Protein AF-A0A4Y2QC65-F1 (afdb_monomer_lite)

Foldseek 3Di:
DDDDDDDDDDDPDDDDDDDDDDDDDPDDDDDDDDDDDPDDDDDDDDDDDDDDDDPDVPDAPLLVLLLVLLLVLQVVDPLSLVLLDCVVPDLVRQLVLQLVLLVVLLVVQPNPDCNVLSCLQSVLSSLQVVLSDSSLVSNLLSQLVSVLCVVVVNTDPVCSNVLSNQLNVLLSVLSVVQVVDPDSSSSVVSNVSSVLVSCVVVVQSHNVRSSVSSNSSSVSSNVSCVVPVDDPDD

InterPro domains:
  IPR021915 Tubuliform egg casing silk strands structural domain [PF12042] (47-190)
  IPR043070 Spidroin, repetitive domain [G3DSA:1.10.274.60] (41-196)

Secondary structure (DSSP, 8-state):
--------------PPPP----------------PPPTT---------------------HHHHHHHHHHHHHHHT-HHHHHHT--TT--HHHHHHHHHHHHHHHHHHTT-S--HHHHHHHHHHHHHHGGG--HHHHHHHHHHHHHHHHHHTT---TTTHHHHHHHHHHHHHHHHHHHTTS-SHHHHHHHHHHHHHHHHHHTT--STTTHHHHHHHHHHHHHHHHHHH------

Sequence (234 aa):
MSGKLDFQPVWISITPFGHKSTPAGVGDFWQPTFSFPPGNTFSSSSANAGAASTQASNIPSSLDTFISTFTKAIHSSTVLSDAFDISQTSPQSYSDFVYHVIHEHLMSNGISDPRDIATFAAQPIVESFDVLTYPMLVRIKANAMGKYLLDEGILNDMNAASLASAFAKEMEKSAKRTVEKSFQESKFQALEDGYAGFLKAQGLYTREKLPVAAKYFGREIRLAGENFGRKPSS

pLDDT: mean 76.8, std 27.41, range [23.77, 98.62]

Structure (mmCIF, N/CA/C/O backbone):
data_AF-A0A4Y2QC65-F1
#
_entry.id   AF-A0A4Y2QC65-F1
#
loop_
_atom_site.group_PDB
_atom_site.id
_atom_site.type_symbol
_atom_site.label_atom_id
_atom_site.label_alt_id
_atom_site.label_comp_id
_atom_site.label_asym_id
_atom_site.label_entity_id
_atom_site.label_seq_id
_atom_site.pdbx_PDB_ins_code
_atom_site.Cartn_x
_atom_site.Cartn_y
_atom_site.Cartn_z
_atom_site.occupancy
_atom_site.B_iso_or_equiv
_atom_site.auth_seq_id
_atom_site.auth_comp_id
_atom_site.auth_asym_id
_atom_site.auth_atom_id
_atom_site.pdbx_PDB_model_num
ATOM 1 N N . MET A 1 1 ? -62.037 7.477 -7.792 1.00 37.16 1 MET A N 1
ATOM 2 C CA . MET A 1 1 ? -61.290 6.253 -7.440 1.00 37.16 1 MET A CA 1
ATOM 3 C C . MET A 1 1 ? -59.811 6.582 -7.513 1.00 37.16 1 MET A C 1
ATOM 5 O O . MET A 1 1 ? -59.365 6.968 -8.578 1.00 37.16 1 MET A O 1
ATOM 9 N N . SER A 1 2 ? -59.165 6.531 -6.344 1.00 37.47 2 SER A N 1
ATOM 10 C CA . SER A 1 2 ? -57.762 6.186 -6.046 1.00 37.47 2 SER A CA 1
ATOM 11 C C . SER A 1 2 ? -56.621 6.803 -6.867 1.00 37.47 2 SER A C 1
ATOM 13 O O . SER A 1 2 ? -56.595 6.690 -8.080 1.00 37.47 2 SER A O 1
ATOM 15 N N . GLY A 1 3 ? -55.566 7.368 -6.282 1.00 32.69 3 GLY A N 1
ATOM 16 C CA . GLY A 1 3 ? -55.213 7.601 -4.881 1.00 32.69 3 GLY A CA 1
ATOM 17 C C . GLY A 1 3 ? -53.829 8.260 -4.855 1.00 32.69 3 GLY A C 1
ATOM 18 O O . GLY A 1 3 ? -52.903 7.761 -5.488 1.00 32.69 3 GLY A O 1
ATOM 19 N N . LYS A 1 4 ? -53.704 9.409 -4.180 1.00 34.16 4 LYS A N 1
ATOM 20 C CA . LYS A 1 4 ? -52.418 10.063 -3.896 1.00 34.16 4 LYS A CA 1
ATOM 21 C C . LYS A 1 4 ? -51.668 9.214 -2.869 1.00 34.16 4 LYS A C 1
ATOM 23 O O . LYS A 1 4 ? -52.203 8.962 -1.794 1.00 34.16 4 LYS A O 1
ATOM 28 N N . LEU A 1 5 ? -50.453 8.783 -3.197 1.00 33.44 5 LEU A N 1
ATOM 29 C CA . LEU A 1 5 ? -49.506 8.247 -2.221 1.00 33.44 5 LEU A CA 1
ATOM 30 C C . LEU A 1 5 ? -48.809 9.433 -1.546 1.00 33.44 5 LEU A C 1
ATOM 32 O O . LEU A 1 5 ? -47.896 10.030 -2.112 1.00 33.44 5 LEU A O 1
ATOM 36 N N . ASP A 1 6 ? -49.299 9.793 -0.360 1.00 32.44 6 ASP A N 1
ATOM 37 C CA . ASP A 1 6 ? -48.620 10.683 0.580 1.00 32.44 6 ASP A CA 1
ATOM 38 C C . ASP A 1 6 ? -47.401 9.958 1.164 1.00 32.44 6 ASP A C 1
ATOM 40 O O . ASP A 1 6 ? -47.541 9.002 1.926 1.00 32.44 6 ASP A O 1
ATOM 44 N N . PHE A 1 7 ? -46.197 10.425 0.833 1.00 32.94 7 PHE A N 1
ATOM 45 C CA . PHE A 1 7 ? -44.984 10.054 1.556 1.00 32.94 7 PHE A CA 1
ATOM 46 C C . PHE A 1 7 ? -44.717 11.105 2.635 1.00 32.94 7 PHE A C 1
ATOM 48 O O . PHE A 1 7 ? -44.261 12.213 2.359 1.00 32.94 7 PHE A O 1
ATOM 55 N N . GLN A 1 8 ? -45.035 10.749 3.877 1.00 31.80 8 GLN A N 1
ATOM 56 C CA . GLN A 1 8 ? -44.656 11.502 5.071 1.00 31.80 8 GLN A CA 1
ATOM 57 C C . GLN A 1 8 ? -43.144 11.321 5.325 1.00 31.80 8 GLN A C 1
ATOM 59 O O . GLN A 1 8 ? -42.674 10.180 5.320 1.00 31.80 8 GLN A O 1
ATOM 64 N N . PRO A 1 9 ? -42.363 12.386 5.583 1.00 31.92 9 PRO A N 1
ATOM 65 C CA . PRO A 1 9 ? -40.993 12.235 6.059 1.00 31.92 9 PRO A CA 1
ATOM 66 C C . PRO A 1 9 ? -41.000 11.737 7.511 1.00 31.92 9 PRO A C 1
ATOM 68 O O . PRO A 1 9 ? -41.540 12.388 8.406 1.00 31.92 9 PRO A O 1
ATOM 71 N N . VAL A 1 10 ? -40.392 10.573 7.755 1.00 28.88 10 VAL A N 1
ATOM 72 C CA . VAL A 1 10 ? -40.159 10.056 9.109 1.00 28.88 10 VAL A CA 1
ATOM 73 C C . VAL A 1 10 ? -39.005 10.841 9.728 1.00 28.88 10 VAL A C 1
ATOM 75 O O . VAL A 1 10 ? -37.843 10.649 9.380 1.00 28.88 10 VAL A O 1
ATOM 78 N N . TRP A 1 11 ? -39.335 11.742 10.650 1.00 24.03 11 TRP A N 1
ATOM 79 C CA . TRP A 1 11 ? -38.366 12.419 11.504 1.00 24.03 11 TRP A CA 1
ATOM 80 C C . TRP A 1 11 ? -37.957 11.474 12.636 1.00 24.03 11 TRP A C 1
ATOM 82 O O . TRP A 1 11 ? -38.734 11.232 13.559 1.00 24.03 11 TRP A O 1
ATOM 92 N N . ILE A 1 12 ? -36.739 10.933 12.586 1.00 29.44 12 ILE A N 1
ATOM 93 C CA . ILE A 1 12 ? -36.148 10.239 13.736 1.00 29.44 12 ILE A CA 1
ATOM 94 C C . ILE A 1 12 ? -35.551 11.312 14.651 1.00 29.44 12 ILE A C 1
ATOM 96 O O . ILE A 1 12 ? -34.465 11.833 14.410 1.00 29.44 12 ILE A O 1
ATOM 100 N N . SER A 1 13 ? -36.305 11.676 15.686 1.00 24.31 13 SER A N 1
ATOM 101 C CA . SER A 1 13 ? -35.871 12.593 16.739 1.00 24.31 13 SER A CA 1
ATOM 102 C C . SER A 1 13 ? -35.024 11.828 17.757 1.00 24.31 13 SER A C 1
ATOM 104 O O . SER A 1 13 ? -35.556 11.026 18.522 1.00 24.31 13 SER A O 1
ATOM 106 N N . ILE A 1 14 ? -33.712 12.071 17.783 1.00 31.98 14 ILE A N 1
ATOM 107 C CA . ILE A 1 14 ? -32.823 11.581 18.845 1.00 31.98 14 ILE A CA 1
ATOM 108 C C . ILE A 1 14 ? -32.530 12.759 19.773 1.00 31.98 14 ILE A C 1
ATOM 110 O O . ILE A 1 14 ? -31.775 13.667 19.435 1.00 31.98 14 ILE A O 1
ATOM 114 N N . THR A 1 15 ? -33.161 12.761 20.944 1.00 30.64 15 THR A N 1
ATOM 115 C CA . THR A 1 15 ? -32.843 13.681 22.041 1.00 30.64 15 THR A CA 1
ATOM 116 C C . THR A 1 15 ? -31.471 13.342 22.630 1.00 30.64 15 THR A C 1
ATOM 118 O O . THR A 1 15 ? -31.295 12.210 23.087 1.00 30.64 15 THR A O 1
ATOM 121 N N . PRO A 1 16 ? -30.511 14.280 22.704 1.00 30.42 16 PRO A N 1
ATOM 122 C CA . PRO A 1 16 ? -29.311 14.074 23.498 1.00 30.42 16 PRO A CA 1
ATOM 123 C C . PRO A 1 16 ? -29.632 14.300 24.982 1.00 30.42 16 PRO A C 1
ATOM 125 O O . PRO A 1 16 ? -30.053 15.384 25.391 1.00 30.42 16 PRO A O 1
ATOM 128 N N . PHE A 1 17 ? -29.425 13.262 25.794 1.00 30.22 17 PHE A N 1
ATOM 129 C CA . PHE A 1 17 ? -29.331 13.395 27.246 1.00 30.22 17 PHE A CA 1
ATOM 130 C C . PHE A 1 17 ? -28.144 14.304 27.577 1.00 30.22 17 PHE A C 1
ATOM 132 O O . PHE A 1 17 ? -27.011 14.048 27.172 1.00 30.22 17 PHE A O 1
ATOM 139 N N . GLY A 1 18 ? -28.425 15.390 28.293 1.00 26.81 18 GLY A N 1
ATOM 140 C CA . GLY A 1 18 ? -27.419 16.351 28.713 1.00 26.81 18 GLY A CA 1
ATOM 141 C C . GLY A 1 18 ? -26.466 15.767 29.751 1.00 26.81 18 GLY A C 1
ATOM 142 O O . GLY A 1 18 ? -26.897 15.139 30.714 1.00 26.81 18 GLY A O 1
ATOM 143 N N . HIS A 1 19 ? -25.179 16.068 29.604 1.00 30.50 19 HIS A N 1
ATOM 144 C CA . HIS A 1 19 ? -24.259 16.126 30.730 1.00 30.50 19 HIS A CA 1
ATOM 145 C C . HIS A 1 19 ? -23.362 17.362 30.610 1.00 30.50 19 HIS A C 1
ATOM 147 O O . HIS A 1 19 ? -22.883 17.720 29.538 1.00 30.50 19 HIS A O 1
ATOM 153 N N . LYS A 1 20 ? -23.242 18.038 31.755 1.00 27.66 20 LYS A N 1
ATOM 154 C CA . LYS A 1 20 ? -22.561 19.305 32.039 1.00 27.66 20 LYS A CA 1
ATOM 155 C C . LYS A 1 20 ? -21.175 19.449 31.405 1.00 27.66 20 LYS A C 1
ATOM 157 O O . LYS A 1 20 ? -20.339 18.558 31.503 1.00 27.66 20 LYS A O 1
ATOM 162 N N . SER A 1 21 ? -20.907 20.659 30.928 1.00 30.81 21 SER A N 1
ATOM 163 C CA . SER A 1 21 ? -19.574 21.157 30.595 1.00 30.81 21 SER A CA 1
ATOM 164 C C . SER A 1 21 ? -18.789 21.630 31.830 1.00 30.81 21 SER A C 1
ATOM 166 O O . SER A 1 21 ? -19.382 22.172 32.765 1.00 30.81 21 SER A O 1
ATOM 168 N N . THR A 1 22 ? -17.454 21.570 31.687 1.00 28.69 22 THR A N 1
ATOM 169 C CA . THR A 1 22 ? -16.333 22.289 32.361 1.00 28.69 22 THR A CA 1
ATOM 170 C C . THR A 1 22 ? -15.575 21.573 33.502 1.00 28.69 22 THR A C 1
ATOM 172 O O . THR A 1 22 ? -16.167 20.768 34.211 1.00 28.69 22 THR A O 1
ATOM 175 N N . PRO A 1 23 ? -14.278 21.902 33.740 1.00 38.56 23 PRO A N 1
ATOM 176 C CA . PRO A 1 23 ? -13.127 21.756 32.827 1.00 38.56 23 PRO A CA 1
ATOM 177 C C . PRO A 1 23 ? -11.861 21.195 33.545 1.00 38.56 23 PRO A C 1
ATOM 179 O O . PRO A 1 23 ? -11.840 21.044 34.759 1.00 38.56 23 PRO A O 1
ATOM 182 N N . ALA A 1 24 ? -10.774 21.017 32.783 1.00 28.12 24 ALA A N 1
ATOM 183 C CA . ALA A 1 24 ? -9.385 20.789 33.220 1.00 28.12 24 ALA A CA 1
ATOM 184 C C . ALA A 1 24 ? -9.004 19.380 33.725 1.00 28.12 24 ALA A C 1
ATOM 186 O O . ALA A 1 24 ? -9.500 18.870 34.721 1.00 28.12 24 ALA A O 1
ATOM 187 N N . GLY A 1 25 ? -8.022 18.798 33.036 1.00 25.83 25 GLY A N 1
ATOM 188 C CA . GLY A 1 25 ? -7.334 17.576 33.429 1.00 25.83 25 GLY A CA 1
ATOM 189 C C . GLY A 1 25 ? -6.532 17.050 32.251 1.00 25.83 25 GLY A C 1
ATOM 190 O O . GLY A 1 25 ? -7.087 16.423 31.357 1.00 25.83 25 GLY A O 1
ATOM 191 N N . VAL A 1 26 ? -5.240 17.372 32.217 1.00 35.47 26 VAL A N 1
ATOM 192 C CA . VAL A 1 26 ? -4.256 16.755 31.320 1.00 35.47 26 VAL A CA 1
ATOM 193 C C . VAL A 1 26 ? -4.260 15.260 31.646 1.00 35.47 26 VAL A C 1
ATOM 195 O O . VAL A 1 26 ? -3.757 14.862 32.689 1.00 35.47 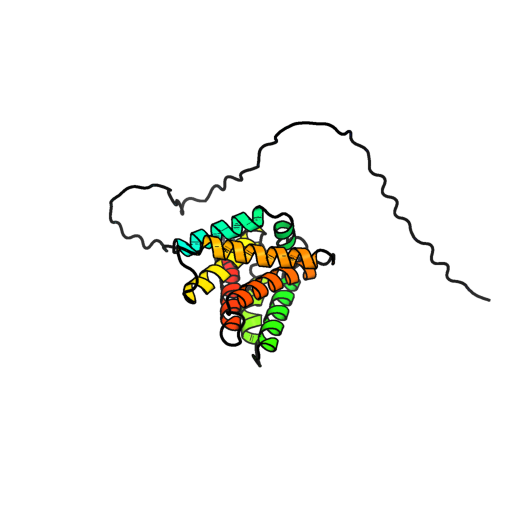26 VAL A O 1
ATOM 198 N N . GLY A 1 27 ? -4.954 14.472 30.824 1.00 24.59 27 GLY A N 1
ATOM 199 C CA . GLY A 1 27 ? -5.158 13.042 31.028 1.00 24.59 27 GLY A CA 1
ATOM 200 C C . GLY A 1 27 ? -4.148 12.240 30.226 1.00 24.59 27 GLY A C 1
ATOM 201 O O . GLY A 1 27 ? -4.040 12.413 29.013 1.00 24.59 27 GLY A O 1
ATOM 202 N N . ASP A 1 28 ? -3.417 11.398 30.942 1.00 30.41 28 ASP A N 1
ATOM 203 C CA . ASP A 1 28 ? -2.325 10.549 30.493 1.00 30.41 28 ASP A CA 1
ATOM 204 C C . ASP A 1 28 ? -2.553 9.886 29.128 1.00 30.41 28 ASP A C 1
ATOM 206 O O . ASP A 1 28 ? -3.502 9.133 28.892 1.00 30.41 28 ASP A O 1
ATOM 210 N N . PHE A 1 29 ? -1.615 10.168 28.226 1.00 29.14 29 PHE A N 1
ATOM 211 C CA . PHE A 1 29 ? -1.466 9.507 26.942 1.00 29.14 29 PHE A CA 1
ATOM 212 C C . PHE A 1 29 ? -1.139 8.031 27.193 1.00 29.14 29 PHE A C 1
ATOM 214 O O . PHE A 1 29 ? -0.030 7.692 27.607 1.00 29.14 29 PHE A O 1
ATOM 221 N N . TRP A 1 30 ? -2.117 7.158 26.954 1.00 24.50 30 TRP A N 1
ATOM 222 C CA . TRP A 1 30 ? -1.947 5.709 26.958 1.00 24.50 30 TRP A CA 1
ATOM 223 C C . TRP A 1 30 ? -0.758 5.308 26.074 1.00 24.50 30 TRP A C 1
ATOM 225 O O . TRP A 1 30 ? -0.835 5.351 24.847 1.00 24.50 30 TRP A O 1
ATOM 235 N N . GLN A 1 31 ? 0.342 4.890 26.699 1.00 23.77 31 GLN A N 1
ATOM 236 C CA . GLN A 1 31 ? 1.402 4.135 26.040 1.00 23.77 31 GLN A CA 1
ATOM 237 C C . GLN A 1 31 ? 1.124 2.645 26.262 1.00 23.77 31 GLN A C 1
ATOM 239 O O . GLN A 1 31 ? 1.299 2.166 27.383 1.00 23.77 31 GLN A O 1
ATOM 244 N N . PRO A 1 32 ? 0.686 1.879 25.249 1.00 26.62 32 PRO A N 1
ATOM 245 C CA . PRO A 1 32 ? 0.642 0.432 25.383 1.00 26.62 32 PRO A CA 1
ATOM 246 C C . PRO A 1 32 ? 2.076 -0.110 25.457 1.00 26.62 32 PRO A C 1
ATOM 248 O O . PRO A 1 32 ? 2.834 -0.062 24.487 1.00 26.62 32 PRO A O 1
ATOM 251 N N . THR A 1 33 ? 2.458 -0.621 26.626 1.00 26.67 33 THR A N 1
ATOM 252 C CA . THR A 1 33 ? 3.653 -1.443 26.814 1.00 26.67 33 THR A CA 1
ATOM 253 C C . THR A 1 33 ? 3.359 -2.847 26.296 1.00 26.67 33 THR A C 1
ATOM 255 O O . THR A 1 33 ? 2.653 -3.640 26.916 1.00 26.67 33 THR A O 1
ATOM 258 N N . PHE A 1 34 ? 3.885 -3.169 25.118 1.00 32.91 34 PHE A N 1
ATOM 259 C CA . PHE A 1 34 ? 3.793 -4.517 24.569 1.00 32.91 34 PHE A CA 1
ATOM 260 C C . PHE A 1 34 ? 4.816 -5.419 25.272 1.00 32.91 34 PHE A C 1
ATOM 262 O O . PHE A 1 34 ? 6.022 -5.229 25.127 1.00 32.91 34 PHE A O 1
ATOM 269 N N . SER A 1 35 ? 4.338 -6.394 26.049 1.00 24.17 35 SER A N 1
ATOM 270 C CA . SER A 1 35 ? 5.167 -7.514 26.510 1.00 24.17 35 SER A CA 1
ATOM 271 C C . SER A 1 35 ? 5.256 -8.557 25.403 1.00 24.17 35 SER A C 1
ATOM 273 O O . SER A 1 35 ? 4.236 -9.050 24.922 1.00 24.17 35 SER A O 1
ATOM 275 N N . PHE A 1 36 ? 6.481 -8.885 25.000 1.00 35.16 36 PHE A N 1
ATOM 276 C CA . PHE A 1 36 ? 6.765 -9.895 23.985 1.00 35.16 36 PHE A CA 1
ATOM 277 C C . PHE A 1 36 ? 7.114 -11.240 24.646 1.00 35.16 36 PHE A C 1
ATOM 279 O O . PHE A 1 36 ? 7.738 -11.246 25.710 1.00 35.16 36 PHE A O 1
ATOM 286 N N . PRO A 1 37 ? 6.753 -12.384 24.034 1.00 31.39 37 PRO A N 1
ATOM 287 C CA . PRO A 1 37 ? 7.249 -13.689 24.461 1.00 31.39 37 PRO A CA 1
ATOM 288 C C . PRO A 1 37 ? 8.785 -13.758 24.334 1.00 31.39 37 PRO A C 1
ATOM 290 O O . PRO A 1 37 ? 9.362 -13.085 23.472 1.00 31.39 37 PRO A O 1
ATOM 293 N N . PRO A 1 38 ? 9.469 -14.551 25.179 1.00 27.11 38 PRO A N 1
ATOM 294 C CA . PRO A 1 38 ? 10.925 -14.641 25.181 1.00 27.11 38 PRO A CA 1
ATOM 295 C C . PRO A 1 38 ? 11.421 -15.163 23.828 1.00 27.11 38 PRO A C 1
ATOM 297 O O . PRO A 1 38 ? 11.132 -16.291 23.439 1.00 27.11 38 PRO A O 1
ATOM 300 N N . GLY A 1 39 ? 12.150 -14.315 23.103 1.00 31.08 39 GLY A N 1
ATOM 301 C CA . GLY A 1 39 ? 12.725 -14.662 21.804 1.00 31.08 39 GLY A CA 1
ATOM 302 C C . GLY A 1 39 ? 13.291 -13.478 21.025 1.00 31.08 39 GLY A C 1
ATOM 303 O O . GLY A 1 39 ? 14.311 -13.642 20.373 1.00 31.08 39 GLY A O 1
ATOM 304 N N . ASN A 1 40 ? 12.709 -12.279 21.152 1.00 35.97 40 ASN A N 1
ATOM 305 C CA . ASN A 1 40 ? 13.182 -11.090 20.433 1.00 35.97 40 ASN A CA 1
ATOM 306 C C . ASN A 1 40 ? 13.396 -9.900 21.383 1.00 35.97 40 ASN A C 1
ATOM 308 O O . ASN A 1 40 ? 12.527 -9.045 21.538 1.00 35.97 40 ASN A O 1
ATOM 312 N N . THR A 1 41 ? 14.571 -9.834 22.007 1.00 30.38 41 THR A N 1
ATOM 313 C CA . THR A 1 41 ? 15.087 -8.636 22.684 1.00 30.38 41 THR A CA 1
ATOM 314 C C . THR A 1 41 ? 15.953 -7.852 21.697 1.00 30.38 41 THR A C 1
ATOM 316 O O . THR A 1 41 ? 17.044 -8.297 21.354 1.00 30.38 41 THR A O 1
ATOM 319 N N . PHE A 1 42 ? 15.506 -6.675 21.252 1.00 38.47 42 PHE A N 1
ATOM 320 C CA . PHE A 1 42 ? 16.400 -5.688 20.636 1.00 38.47 42 PHE A CA 1
ATOM 321 C C . PHE A 1 42 ? 16.757 -4.648 21.695 1.00 38.47 42 PHE A C 1
ATOM 323 O O . PHE A 1 42 ? 15.990 -3.731 21.982 1.00 38.47 42 PHE A O 1
ATOM 330 N N . SER A 1 43 ? 17.911 -4.850 22.329 1.00 28.73 43 SER A N 1
ATOM 331 C CA . SER A 1 43 ? 18.484 -3.902 23.280 1.00 28.73 43 SER A CA 1
ATOM 332 C C . SER A 1 43 ? 18.971 -2.656 22.546 1.00 28.73 43 SER A C 1
ATOM 334 O O . SER A 1 43 ? 19.832 -2.729 21.671 1.00 28.73 43 SER A O 1
ATOM 336 N N . SER A 1 44 ? 18.464 -1.493 22.945 1.00 36.41 44 SER A N 1
ATOM 337 C CA . SER A 1 44 ? 19.098 -0.210 22.667 1.00 36.41 44 SER A CA 1
ATOM 338 C C . SER A 1 44 ? 20.353 -0.079 23.532 1.00 36.41 44 SER A C 1
ATOM 340 O O . SER A 1 44 ? 20.247 0.174 24.732 1.00 36.41 44 SER A O 1
ATOM 342 N N . SER A 1 45 ? 21.541 -0.229 22.952 1.00 30.42 45 SER A N 1
ATOM 343 C CA . SER A 1 45 ? 22.772 0.221 23.608 1.00 30.42 45 SER A CA 1
ATOM 344 C C . SER A 1 45 ? 23.884 0.503 22.605 1.00 30.42 45 SER A C 1
ATOM 346 O O . SER A 1 45 ? 24.381 -0.389 21.923 1.00 30.42 45 SER A O 1
ATOM 348 N N . SER A 1 46 ? 24.310 1.762 22.578 1.00 38.84 46 SER A N 1
ATOM 349 C CA . SER A 1 46 ? 25.629 2.184 22.124 1.00 38.84 46 SER A CA 1
ATOM 350 C C . SER A 1 46 ? 26.713 1.594 23.037 1.00 38.84 46 SER A C 1
ATOM 352 O O . SER A 1 46 ? 26.758 1.974 24.204 1.00 38.84 46 SER A O 1
ATOM 354 N N . ALA A 1 47 ? 27.565 0.700 22.522 1.00 35.19 47 ALA A N 1
ATOM 355 C CA . ALA A 1 47 ? 29.007 0.575 22.816 1.00 35.19 47 ALA A CA 1
ATOM 356 C C . ALA A 1 47 ? 29.578 -0.772 22.316 1.00 35.19 47 ALA A C 1
ATOM 358 O O . ALA A 1 47 ? 28.886 -1.779 22.239 1.00 35.19 47 ALA A O 1
ATOM 359 N N . ASN A 1 48 ? 30.866 -0.732 21.974 1.00 37.91 48 ASN A N 1
ATOM 360 C CA . ASN A 1 48 ? 31.701 -1.734 21.309 1.00 37.91 48 ASN A CA 1
ATOM 361 C C . ASN A 1 48 ? 31.751 -3.172 21.882 1.00 37.91 48 ASN A C 1
ATOM 363 O O . ASN A 1 48 ? 31.787 -3.378 23.089 1.00 37.91 48 ASN A O 1
ATOM 367 N N . ALA A 1 49 ? 32.056 -4.074 20.932 1.00 36.94 49 ALA A N 1
ATOM 368 C CA . ALA A 1 49 ? 32.847 -5.316 20.999 1.00 36.94 49 ALA A CA 1
ATOM 369 C C . ALA A 1 49 ? 32.183 -6.632 21.455 1.00 36.94 49 ALA A C 1
ATOM 371 O O . ALA A 1 49 ? 31.715 -6.774 22.577 1.00 36.94 49 ALA A O 1
ATOM 372 N N . GLY A 1 50 ? 32.307 -7.649 20.588 1.00 29.28 50 GLY A N 1
ATOM 373 C CA . GLY A 1 50 ? 32.151 -9.066 20.931 1.00 29.28 50 GLY A CA 1
ATOM 374 C C . GLY A 1 50 ? 31.515 -9.892 19.814 1.00 29.28 50 GLY A C 1
ATOM 375 O O . GLY A 1 50 ? 30.299 -9.938 19.693 1.00 29.28 50 GLY A O 1
ATOM 376 N N . ALA A 1 51 ? 32.337 -10.542 18.989 1.00 44.06 51 ALA A N 1
ATOM 377 C CA . ALA A 1 51 ? 31.890 -11.441 17.932 1.00 44.06 51 ALA A CA 1
ATOM 378 C C . ALA A 1 51 ? 31.171 -12.684 18.494 1.00 44.06 51 ALA A C 1
ATOM 380 O O . ALA A 1 51 ? 31.767 -13.460 19.237 1.00 44.06 51 ALA A O 1
ATOM 381 N N . ALA A 1 52 ? 29.927 -12.904 18.065 1.00 32.56 52 ALA A N 1
ATOM 382 C CA . ALA A 1 52 ? 29.268 -14.209 18.046 1.00 32.56 52 ALA A CA 1
ATOM 383 C C . ALA A 1 52 ? 28.200 -14.197 16.940 1.00 32.56 52 ALA A C 1
ATOM 385 O O . ALA A 1 52 ? 27.165 -13.544 17.060 1.00 32.56 52 ALA A O 1
ATOM 386 N N . SER A 1 53 ? 28.476 -14.885 15.830 1.00 39.00 53 SER A N 1
ATOM 387 C CA . SER A 1 53 ? 27.575 -14.998 14.683 1.00 39.00 53 SER A CA 1
ATOM 388 C C . SER A 1 53 ? 26.388 -15.901 15.020 1.00 39.00 53 SER A C 1
ATOM 390 O O . SER A 1 53 ? 26.405 -17.107 14.778 1.00 39.00 53 SER A O 1
ATOM 392 N N . THR A 1 54 ? 25.334 -15.311 15.565 1.00 31.89 54 THR A N 1
ATOM 393 C CA . THR A 1 54 ? 23.972 -15.776 15.300 1.00 31.89 54 THR A CA 1
ATOM 394 C C . THR A 1 54 ? 23.472 -14.945 14.133 1.00 31.89 54 THR A C 1
ATOM 396 O O . THR A 1 54 ? 23.629 -13.726 14.124 1.00 31.89 54 THR A O 1
ATOM 399 N N . GLN A 1 55 ? 22.966 -15.608 13.097 1.00 35.12 55 GLN A N 1
ATOM 400 C CA . GLN A 1 55 ? 22.465 -14.990 11.874 1.00 35.12 55 GLN A CA 1
ATOM 401 C C . GLN A 1 55 ? 21.161 -14.240 12.199 1.00 35.12 55 GLN A C 1
ATOM 403 O O . GLN A 1 55 ? 20.064 -14.675 11.861 1.00 35.12 55 GLN A O 1
ATOM 408 N N . ALA A 1 56 ? 21.278 -13.134 12.937 1.00 40.19 56 ALA A N 1
ATOM 409 C CA . ALA A 1 56 ? 20.217 -12.168 13.107 1.00 40.19 56 ALA A CA 1
ATOM 410 C C . ALA A 1 56 ? 19.863 -11.687 11.702 1.00 40.19 56 ALA A C 1
ATOM 412 O O . ALA A 1 56 ? 20.730 -11.248 10.942 1.00 40.19 56 ALA A O 1
ATOM 413 N N . SER A 1 57 ? 18.599 -11.845 11.324 1.00 44.47 57 SER A N 1
ATOM 414 C CA . SER A 1 57 ? 18.072 -11.227 10.114 1.00 44.47 57 SER A CA 1
ATOM 415 C C . SER A 1 57 ? 18.135 -9.718 10.337 1.00 44.47 57 SER A C 1
ATOM 417 O O . SER A 1 57 ? 17.206 -9.134 10.886 1.00 44.47 57 SER A O 1
ATOM 419 N N . ASN A 1 58 ? 19.280 -9.110 10.028 1.00 62.41 58 ASN A N 1
ATOM 420 C CA . ASN A 1 58 ? 19.509 -7.689 10.229 1.00 62.41 58 ASN A CA 1
ATOM 421 C C . ASN A 1 58 ? 18.619 -6.944 9.238 1.00 62.41 58 ASN A C 1
ATOM 423 O O . ASN A 1 58 ? 18.958 -6.802 8.064 1.00 62.41 58 ASN A O 1
ATOM 427 N N . ILE A 1 59 ? 17.447 -6.520 9.709 1.00 77.38 59 ILE A N 1
ATOM 428 C CA . ILE A 1 59 ? 16.601 -5.579 8.985 1.00 77.38 59 ILE A CA 1
ATOM 429 C C . ILE A 1 59 ? 17.457 -4.325 8.754 1.00 77.38 59 ILE A C 1
ATOM 431 O O . ILE A 1 59 ? 18.021 -3.805 9.720 1.00 77.38 59 ILE A O 1
ATOM 435 N N . PRO A 1 60 ? 17.593 -3.844 7.507 1.00 90.94 60 PRO A N 1
ATOM 436 C CA . PRO A 1 60 ? 18.332 -2.618 7.233 1.00 90.94 60 PRO A CA 1
ATOM 437 C C . PRO A 1 60 ? 17.788 -1.454 8.067 1.00 90.94 60 PRO A C 1
ATOM 439 O O . PRO A 1 60 ? 16.571 -1.285 8.170 1.00 90.94 60 PRO A O 1
ATOM 442 N N . SER A 1 61 ? 18.673 -0.633 8.636 1.00 94.25 61 SER A N 1
ATOM 443 C CA . SER A 1 61 ? 18.294 0.523 9.467 1.00 94.25 61 SER A CA 1
ATOM 444 C C . SER A 1 61 ? 17.341 1.478 8.749 1.00 94.25 61 SER A C 1
ATOM 446 O O . SER A 1 61 ? 16.409 2.005 9.359 1.00 94.25 61 SER A O 1
ATOM 448 N N . SER A 1 62 ? 17.525 1.654 7.441 1.00 96.50 62 SER A N 1
ATOM 449 C CA . SER A 1 62 ? 16.658 2.456 6.581 1.00 96.50 62 SER A CA 1
ATOM 450 C C . SER A 1 62 ? 15.229 1.914 6.529 1.00 96.50 62 SER A C 1
ATOM 452 O O . SER A 1 62 ? 14.270 2.681 6.615 1.00 96.50 62 SER A O 1
ATOM 454 N N . LEU A 1 63 ? 15.068 0.592 6.449 1.00 97.56 63 LEU A N 1
ATOM 455 C CA . LEU A 1 63 ? 13.765 -0.063 6.436 1.00 97.56 63 LEU A CA 1
ATOM 456 C C . LEU A 1 63 ? 13.069 0.071 7.796 1.00 97.56 63 LEU A C 1
ATOM 458 O O . LEU A 1 63 ? 11.895 0.436 7.842 1.00 97.56 63 LEU A O 1
ATOM 462 N N . ASP A 1 64 ? 13.790 -0.146 8.896 1.00 96.50 64 ASP A N 1
ATOM 463 C CA . ASP A 1 64 ? 13.246 0.032 10.248 1.00 96.50 64 ASP A CA 1
ATOM 464 C C . ASP A 1 64 ? 12.817 1.488 10.514 1.00 96.50 64 ASP A C 1
ATOM 466 O O . ASP A 1 64 ? 11.707 1.761 10.983 1.00 96.50 64 ASP A O 1
ATOM 470 N N . THR A 1 65 ? 13.646 2.449 10.098 1.00 98.12 65 THR A N 1
ATOM 471 C CA . THR A 1 65 ? 13.339 3.886 10.178 1.00 98.12 65 THR A CA 1
ATOM 472 C C . THR A 1 65 ? 12.100 4.241 9.358 1.00 98.12 65 THR A C 1
ATOM 474 O O . THR A 1 65 ? 11.250 5.010 9.813 1.00 98.12 65 THR A O 1
ATOM 477 N N . PHE A 1 66 ? 11.966 3.675 8.156 1.00 98.56 66 PHE A N 1
ATOM 478 C CA . PHE A 1 66 ? 10.796 3.892 7.310 1.00 98.56 66 PHE A CA 1
ATOM 479 C C . PHE A 1 66 ? 9.522 3.369 7.984 1.00 98.56 66 PHE A C 1
ATOM 481 O O . PHE A 1 66 ? 8.542 4.105 8.116 1.00 98.56 66 PHE A O 1
ATOM 488 N N . ILE A 1 67 ? 9.546 2.119 8.457 1.00 97.75 67 ILE A N 1
ATOM 489 C CA . ILE A 1 67 ? 8.387 1.464 9.078 1.00 97.75 67 ILE A CA 1
ATOM 490 C C . ILE A 1 67 ? 7.960 2.203 10.347 1.00 97.75 67 ILE A C 1
ATOM 492 O O . ILE A 1 67 ? 6.775 2.506 10.514 1.00 97.75 67 ILE A O 1
ATOM 496 N N . SER A 1 68 ? 8.909 2.519 11.229 1.00 97.62 68 SER A N 1
ATOM 497 C CA . SER A 1 68 ? 8.633 3.217 12.489 1.00 97.62 68 SER A CA 1
ATOM 498 C C . SER A 1 68 ? 8.085 4.626 12.252 1.00 97.62 68 SER A C 1
ATOM 500 O O . SER A 1 68 ? 7.082 5.007 12.863 1.00 97.62 68 SER A O 1
ATOM 502 N N . THR A 1 69 ? 8.667 5.377 11.311 1.00 98.31 69 THR A N 1
ATOM 503 C CA . THR A 1 69 ? 8.208 6.730 10.965 1.00 98.31 69 THR A CA 1
ATOM 504 C C . THR A 1 69 ? 6.808 6.712 10.356 1.00 98.31 69 THR A C 1
ATOM 506 O O . THR A 1 69 ? 5.953 7.498 10.769 1.00 98.31 69 THR A O 1
ATOM 509 N N . PHE A 1 70 ? 6.541 5.799 9.418 1.00 98.31 70 PHE A N 1
ATOM 510 C CA . PHE A 1 70 ? 5.224 5.666 8.796 1.00 98.31 70 PHE A CA 1
ATOM 511 C C . PHE A 1 70 ? 4.164 5.280 9.831 1.00 98.31 70 PHE A C 1
ATOM 513 O O . PHE A 1 70 ? 3.139 5.947 9.941 1.00 98.31 70 PHE A O 1
ATOM 520 N N . THR A 1 71 ? 4.440 4.265 10.653 1.00 97.31 71 THR A N 1
ATOM 521 C CA . THR A 1 71 ? 3.519 3.799 11.703 1.00 97.31 71 THR A CA 1
ATOM 522 C C . THR A 1 71 ? 3.171 4.927 12.672 1.00 97.31 71 THR A C 1
ATOM 524 O O . THR A 1 71 ? 2.000 5.154 12.977 1.00 97.31 71 THR A O 1
ATOM 527 N N . LYS A 1 72 ? 4.177 5.699 13.104 1.00 96.75 72 LYS A N 1
ATOM 528 C CA . LYS A 1 72 ? 3.969 6.872 13.959 1.00 96.75 72 LYS A CA 1
ATOM 529 C C . LYS A 1 72 ? 3.088 7.923 13.279 1.00 96.75 72 LYS A C 1
ATOM 531 O O . LYS A 1 72 ? 2.217 8.489 13.940 1.00 96.75 72 LYS A O 1
ATOM 536 N N . ALA A 1 73 ? 3.289 8.176 11.986 1.00 97.00 73 ALA A N 1
ATOM 537 C CA . ALA A 1 73 ? 2.479 9.125 11.227 1.00 97.00 73 ALA A CA 1
ATOM 538 C C . ALA A 1 73 ? 1.009 8.679 11.126 1.00 97.00 73 ALA A C 1
ATOM 540 O O . ALA A 1 73 ? 0.122 9.500 11.358 1.00 97.00 73 ALA A O 1
ATOM 541 N N . ILE A 1 74 ? 0.747 7.389 10.874 1.00 95.31 74 ILE A N 1
ATOM 542 C CA . ILE A 1 74 ? -0.618 6.838 10.851 1.00 95.31 74 ILE A CA 1
ATOM 543 C C . ILE A 1 74 ? -1.302 7.010 12.213 1.00 95.31 74 ILE A C 1
ATOM 545 O O . ILE A 1 74 ? -2.385 7.583 12.287 1.00 95.31 74 ILE A O 1
ATOM 549 N N . HIS A 1 75 ? -0.640 6.604 13.300 1.00 93.06 75 HIS A N 1
ATOM 550 C CA . HIS A 1 75 ? -1.206 6.686 14.654 1.00 93.06 75 HIS A CA 1
ATOM 551 C C . HIS A 1 75 ? -1.429 8.124 15.142 1.00 93.06 75 HIS A C 1
ATOM 553 O O . HIS A 1 75 ? -2.233 8.355 16.040 1.00 93.06 75 HIS A O 1
ATOM 559 N N . SER A 1 76 ? -0.719 9.096 14.566 1.00 94.50 76 SER A N 1
ATOM 560 C CA . SER A 1 76 ? -0.879 10.514 14.908 1.00 94.50 76 SER A CA 1
ATOM 561 C C . SER A 1 76 ? -2.021 11.191 14.140 1.00 94.50 76 SER A C 1
ATOM 563 O O . SER A 1 76 ? -2.350 12.337 14.438 1.00 94.50 76 SER A O 1
ATOM 565 N N . SER A 1 77 ? -2.617 10.519 13.149 1.00 94.38 77 SER A N 1
ATOM 566 C CA . SER A 1 77 ? -3.697 11.060 12.321 1.00 94.38 77 SER A CA 1
ATOM 567 C C . SER A 1 77 ? -4.988 10.284 12.546 1.00 94.38 77 SER A C 1
ATOM 569 O O . SER A 1 77 ? -5.086 9.095 12.245 1.00 94.38 77 SER A O 1
ATOM 571 N N . THR A 1 78 ? -6.016 10.978 13.032 1.00 90.69 78 THR A N 1
ATOM 572 C CA . THR A 1 78 ? -7.351 10.397 13.236 1.00 90.69 78 THR A CA 1
ATOM 573 C C . THR A 1 78 ? -7.984 9.953 11.920 1.00 90.69 78 THR A C 1
ATOM 575 O O . THR A 1 78 ? -8.609 8.900 11.871 1.00 90.69 78 THR A O 1
ATOM 578 N N . VAL A 1 79 ? -7.764 10.708 10.837 1.00 91.00 79 VAL A N 1
ATOM 579 C CA . VAL A 1 79 ? -8.280 10.384 9.498 1.00 91.00 79 VAL A CA 1
ATOM 580 C C . VAL A 1 79 ? -7.658 9.095 8.966 1.00 91.00 79 VAL A C 1
ATOM 582 O O . VAL A 1 79 ? -8.359 8.248 8.421 1.00 91.00 79 VAL A O 1
ATOM 585 N N . LEU A 1 80 ? -6.345 8.926 9.136 1.00 92.19 80 LEU A N 1
ATOM 586 C CA . LEU A 1 80 ? -5.672 7.694 8.728 1.00 92.19 80 LEU A CA 1
ATOM 587 C C . LEU A 1 80 ? -6.059 6.523 9.627 1.00 92.19 80 LEU A C 1
ATOM 589 O O . LEU A 1 80 ? -6.300 5.433 9.122 1.00 92.19 80 LEU A O 1
ATOM 593 N N . SER A 1 81 ? -6.168 6.754 10.936 1.00 91.56 81 SER A N 1
ATOM 594 C CA . SER A 1 81 ? -6.614 5.726 11.878 1.00 91.56 81 SER A CA 1
ATOM 595 C C . SER A 1 81 ? -7.989 5.170 11.489 1.00 91.56 81 SER A C 1
ATOM 597 O O . SER A 1 81 ? -8.161 3.957 11.424 1.00 91.56 81 SER A O 1
ATOM 599 N N . ASP A 1 82 ? -8.934 6.048 11.141 1.00 89.38 82 ASP A N 1
ATOM 600 C CA . ASP A 1 82 ? -10.268 5.660 10.670 1.00 89.38 82 ASP A CA 1
ATOM 601 C C . ASP A 1 82 ? -10.247 4.966 9.296 1.00 89.38 82 ASP A C 1
ATOM 603 O O . ASP A 1 82 ? -10.986 4.007 9.078 1.00 89.38 82 ASP A O 1
ATOM 607 N N . ALA A 1 83 ? -9.389 5.409 8.371 1.00 90.19 83 ALA A N 1
ATOM 608 C CA . ALA A 1 83 ? -9.269 4.800 7.044 1.00 90.19 83 ALA A CA 1
ATOM 609 C C . ALA A 1 83 ? -8.715 3.363 7.086 1.00 90.19 83 ALA A C 1
ATOM 611 O O . ALA A 1 83 ? -9.066 2.547 6.239 1.00 90.19 83 ALA A O 1
ATOM 612 N N . PHE A 1 84 ? -7.858 3.053 8.062 1.00 90.94 84 PHE A N 1
ATOM 613 C CA . PHE A 1 84 ? -7.297 1.715 8.284 1.00 90.94 84 PHE A CA 1
ATOM 614 C C . PHE A 1 84 ? -8.174 0.819 9.177 1.00 90.94 84 PHE A C 1
ATOM 616 O O . PHE A 1 84 ? -7.812 -0.336 9.417 1.00 90.94 84 PHE A O 1
ATOM 623 N N . ASP A 1 85 ? -9.302 1.318 9.684 1.00 88.06 85 ASP A N 1
ATOM 624 C CA . ASP A 1 85 ? -10.242 0.504 10.449 1.00 88.06 85 ASP A CA 1
ATOM 625 C C . ASP A 1 85 ? -11.047 -0.414 9.522 1.00 88.06 85 ASP A C 1
ATOM 627 O O . ASP A 1 85 ? -11.925 0.031 8.782 1.00 88.06 85 ASP A O 1
ATOM 631 N N . ILE A 1 86 ? -10.760 -1.714 9.607 1.00 84.12 86 ILE A N 1
ATOM 632 C CA . ILE A 1 86 ? -11.430 -2.760 8.828 1.00 84.12 86 ILE A CA 1
ATOM 633 C C . ILE A 1 86 ? -12.480 -3.542 9.626 1.00 84.12 86 ILE A C 1
ATOM 635 O O . ILE A 1 86 ? -12.986 -4.548 9.135 1.00 84.12 86 ILE A O 1
ATOM 639 N N . SER A 1 87 ? -12.819 -3.111 10.845 1.00 83.19 87 SER A N 1
ATOM 640 C CA . SER A 1 87 ? -13.664 -3.864 11.790 1.00 83.19 87 SER A CA 1
ATOM 641 C C . SER A 1 87 ? -15.053 -4.244 11.263 1.00 83.19 87 SER A C 1
ATOM 643 O O . SER A 1 87 ? -15.641 -5.216 11.728 1.00 83.19 87 SER A O 1
ATOM 645 N N . GLN A 1 88 ? -15.576 -3.499 10.287 1.00 82.12 88 GLN A N 1
ATOM 646 C CA . GLN A 1 88 ? -16.882 -3.739 9.658 1.00 82.12 88 GLN A CA 1
ATOM 647 C C . GLN A 1 88 ? -16.778 -4.448 8.296 1.00 82.12 88 GLN A C 1
ATOM 649 O O . GLN A 1 88 ? -17.745 -4.466 7.536 1.00 82.12 88 GLN A O 1
ATOM 654 N N . THR A 1 89 ? -15.610 -4.994 7.951 1.00 87.56 89 THR A N 1
ATOM 655 C CA . THR A 1 89 ? -15.357 -5.622 6.649 1.00 87.56 89 THR A CA 1
ATOM 656 C C . THR A 1 89 ? -15.278 -7.138 6.775 1.00 87.56 89 THR A C 1
ATOM 658 O O . THR A 1 89 ? -14.697 -7.663 7.720 1.00 87.56 89 THR A O 1
ATOM 661 N N . SER A 1 90 ? -15.847 -7.855 5.802 1.00 91.12 90 SER A N 1
ATOM 662 C CA . SER A 1 90 ? -15.704 -9.309 5.717 1.00 91.12 90 SER A CA 1
ATOM 663 C C . SER A 1 90 ? -14.408 -9.711 4.990 1.00 91.12 90 SER A C 1
ATOM 665 O O . SER 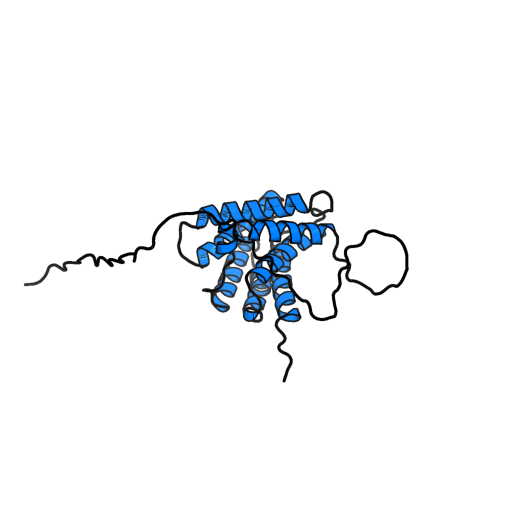A 1 90 ? -13.971 -8.983 4.091 1.00 91.12 90 SER A O 1
ATOM 667 N N . PRO A 1 91 ? -13.823 -10.887 5.291 1.00 92.44 91 PRO A N 1
ATOM 668 C CA . PRO A 1 91 ? -12.647 -11.391 4.581 1.00 92.44 91 PRO A CA 1
ATOM 669 C C . PRO A 1 91 ? -12.810 -11.394 3.060 1.00 92.44 91 PRO A C 1
ATOM 671 O O . PRO A 1 91 ? -11.918 -10.951 2.336 1.00 92.44 91 PRO A O 1
ATOM 674 N N . GLN A 1 92 ? -13.973 -11.852 2.585 1.00 94.25 92 GLN A N 1
ATOM 675 C CA . GLN A 1 92 ? -14.261 -11.952 1.159 1.00 94.25 92 GLN A CA 1
ATOM 676 C C . GLN A 1 92 ? -14.378 -10.568 0.521 1.00 94.25 92 GLN A C 1
ATOM 678 O O . GLN A 1 92 ? -13.737 -10.319 -0.491 1.00 94.25 92 GLN A O 1
ATOM 683 N N . SER A 1 93 ? -15.104 -9.639 1.152 1.00 92.50 93 SER A N 1
ATOM 684 C CA . SER A 1 93 ? -15.243 -8.269 0.643 1.00 92.50 93 SER A CA 1
ATOM 685 C C . SER A 1 93 ? -13.891 -7.568 0.506 1.00 92.50 93 SER A C 1
ATOM 687 O O . SER A 1 93 ? -13.661 -6.870 -0.479 1.00 92.50 93 SER A O 1
ATOM 689 N N . TYR A 1 94 ? -12.979 -7.762 1.467 1.00 92.75 94 TYR A N 1
ATOM 690 C CA . TYR A 1 94 ? -11.650 -7.161 1.374 1.00 92.75 94 TYR A CA 1
ATOM 691 C C . TYR A 1 94 ? -10.792 -7.822 0.288 1.00 92.75 94 TYR A C 1
ATOM 693 O O . TYR A 1 94 ? -10.104 -7.129 -0.462 1.00 92.75 94 TYR A O 1
ATOM 701 N N . SER A 1 95 ? -10.858 -9.151 0.173 1.00 95.38 95 SER A N 1
ATOM 702 C CA . SER A 1 95 ? -10.162 -9.898 -0.878 1.00 95.38 95 SER A CA 1
ATOM 703 C C . SER A 1 95 ? -10.635 -9.486 -2.276 1.00 95.38 95 SER A C 1
ATOM 705 O O . SER A 1 95 ? -9.805 -9.150 -3.121 1.00 95.38 95 SER A O 1
ATOM 707 N N . ASP A 1 96 ? -11.950 -9.409 -2.492 1.00 95.75 96 ASP A N 1
ATOM 708 C CA . ASP A 1 96 ? -12.552 -8.992 -3.761 1.00 95.75 96 ASP A CA 1
ATOM 709 C C . ASP A 1 96 ? -12.151 -7.557 -4.115 1.00 95.75 96 ASP A C 1
ATOM 711 O O . ASP A 1 96 ? -11.715 -7.292 -5.237 1.00 95.75 96 ASP A O 1
ATOM 715 N N . PHE A 1 97 ? -12.212 -6.636 -3.146 1.00 94.44 97 PHE A N 1
ATOM 716 C CA . PHE A 1 97 ? -11.755 -5.260 -3.341 1.00 94.44 97 PHE A CA 1
ATOM 717 C C . PHE A 1 97 ? -10.288 -5.210 -3.801 1.00 94.44 97 PHE A C 1
ATOM 719 O O . PHE A 1 97 ? -9.977 -4.586 -4.819 1.00 94.44 97 PHE A O 1
ATOM 726 N N . VAL A 1 98 ? -9.383 -5.897 -3.090 1.00 95.38 98 VAL A N 1
ATOM 727 C CA . VAL A 1 98 ? -7.947 -5.919 -3.422 1.00 95.38 98 VAL A CA 1
ATOM 728 C C . VAL A 1 98 ? -7.704 -6.545 -4.795 1.00 95.38 98 VAL A C 1
ATOM 730 O O . VAL A 1 98 ? -6.874 -6.048 -5.559 1.00 95.38 98 VAL A O 1
ATOM 733 N N . TYR A 1 99 ? -8.436 -7.605 -5.140 1.00 97.62 99 TYR A N 1
ATOM 734 C CA . TYR A 1 99 ? -8.366 -8.210 -6.466 1.00 97.62 99 TYR A CA 1
ATOM 735 C C . TYR A 1 99 ? -8.741 -7.195 -7.550 1.00 97.62 99 TYR A C 1
ATOM 737 O O . TYR A 1 99 ? -7.973 -6.980 -8.491 1.00 97.62 99 TYR A O 1
ATOM 745 N N . HIS A 1 100 ? -9.896 -6.542 -7.404 1.00 96.44 100 HIS A N 1
ATOM 746 C CA . HIS A 1 100 ? -10.422 -5.618 -8.404 1.00 96.44 100 HIS A CA 1
ATOM 747 C C . HIS A 1 100 ? -9.535 -4.388 -8.591 1.00 96.44 100 HIS A C 1
ATOM 749 O O . HIS A 1 100 ? -9.205 -4.057 -9.730 1.00 96.44 100 HIS A O 1
ATOM 755 N N . VAL A 1 101 ? -9.083 -3.758 -7.505 1.00 94.81 101 VAL A N 1
ATOM 756 C CA . VAL A 1 101 ? -8.272 -2.534 -7.590 1.00 94.81 101 VAL A CA 1
ATOM 757 C C . VAL A 1 101 ? -6.895 -2.801 -8.207 1.00 94.81 101 VAL A C 1
ATOM 759 O O . VAL A 1 101 ? -6.435 -2.040 -9.060 1.00 94.81 101 VAL A O 1
ATOM 762 N N . ILE A 1 102 ? -6.251 -3.926 -7.865 1.00 96.25 102 ILE A N 1
ATOM 763 C CA . ILE A 1 102 ? -4.974 -4.323 -8.476 1.00 96.25 102 ILE A CA 1
ATOM 764 C C . ILE A 1 102 ? -5.187 -4.650 -9.952 1.00 96.25 102 ILE A C 1
ATOM 766 O O . ILE A 1 102 ? -4.419 -4.190 -10.799 1.00 96.25 102 ILE A O 1
ATOM 770 N N . HIS A 1 103 ? -6.235 -5.409 -10.278 1.00 97.19 103 HIS A N 1
ATOM 771 C CA . HIS A 1 103 ? -6.565 -5.741 -11.659 1.00 97.19 103 HIS A CA 1
ATOM 772 C C . HIS A 1 103 ? -6.786 -4.474 -12.502 1.00 97.19 103 HIS A C 1
ATOM 774 O O . HIS A 1 103 ? -6.205 -4.343 -13.580 1.00 97.19 103 HIS A O 1
ATOM 780 N N . GLU A 1 104 ? -7.582 -3.519 -12.016 1.00 95.62 104 GLU A N 1
ATOM 781 C CA . GLU A 1 104 ? -7.861 -2.250 -12.697 1.00 95.62 104 GLU A CA 1
ATOM 782 C C . GLU A 1 104 ? -6.597 -1.406 -12.887 1.00 95.62 104 GLU A C 1
ATOM 784 O O . GLU A 1 104 ? -6.320 -0.932 -13.994 1.00 95.62 104 GLU A O 1
ATOM 789 N N . HIS A 1 105 ? -5.797 -1.244 -11.831 1.00 94.75 105 HIS A N 1
ATOM 790 C CA . HIS A 1 105 ? -4.548 -0.495 -11.892 1.00 94.75 105 HIS A CA 1
ATOM 791 C C . HIS A 1 105 ? -3.562 -1.105 -12.894 1.00 94.75 105 HIS A C 1
ATOM 793 O O . HIS A 1 105 ? -2.936 -0.371 -13.660 1.00 94.75 105 HIS A O 1
ATOM 799 N N . LEU A 1 106 ? -3.446 -2.432 -12.950 1.00 96.00 106 LEU A N 1
ATOM 800 C CA . LEU A 1 106 ? -2.565 -3.107 -13.902 1.00 96.00 106 LEU A CA 1
ATOM 801 C C . LEU A 1 106 ? -3.079 -3.005 -15.347 1.00 96.00 106 LEU A C 1
ATOM 803 O O . LEU A 1 106 ? -2.295 -2.662 -16.236 1.00 96.00 106 LEU A O 1
ATOM 807 N N . MET A 1 107 ? -4.381 -3.210 -15.586 1.00 95.88 107 MET A N 1
ATOM 808 C CA . MET A 1 107 ? -5.000 -3.009 -16.910 1.00 95.88 107 MET A CA 1
ATOM 809 C C . MET A 1 107 ? -4.777 -1.585 -17.421 1.00 95.88 107 MET A C 1
ATOM 811 O O . MET A 1 107 ? -4.340 -1.387 -18.555 1.00 95.88 107 MET A O 1
ATOM 815 N N . SER A 1 108 ? -5.011 -0.590 -16.560 1.00 94.94 108 SER A N 1
ATOM 816 C CA . SER A 1 108 ? -4.846 0.833 -16.886 1.00 94.94 108 SER A CA 1
ATOM 817 C C . SER A 1 108 ? -3.397 1.208 -17.216 1.00 94.94 108 SER A C 1
ATOM 819 O O . SER A 1 108 ? -3.159 2.207 -17.889 1.00 94.94 108 SER A O 1
ATOM 821 N N . ASN A 1 109 ? -2.427 0.394 -16.787 1.00 93.69 109 ASN A N 1
ATOM 822 C CA . ASN A 1 109 ? -1.006 0.539 -17.111 1.00 93.69 109 ASN A CA 1
ATOM 823 C C . ASN A 1 109 ? -0.547 -0.393 -18.252 1.00 93.69 109 ASN A C 1
ATOM 825 O O . ASN A 1 109 ? 0.651 -0.582 -18.456 1.00 93.69 109 ASN A O 1
ATOM 829 N N . GLY A 1 110 ? -1.472 -0.977 -19.022 1.00 93.38 110 GLY A N 1
ATOM 830 C CA . GLY A 1 110 ? -1.149 -1.757 -20.222 1.00 93.38 110 GLY A CA 1
ATOM 831 C C . GLY A 1 110 ? -0.724 -3.206 -19.959 1.00 93.38 110 GLY A C 1
ATOM 832 O O . GLY A 1 110 ? -0.063 -3.823 -20.803 1.00 93.38 110 GLY A O 1
ATOM 833 N N . ILE A 1 111 ? -1.066 -3.770 -18.798 1.00 94.38 111 ILE A N 1
ATOM 834 C CA . ILE A 1 111 ? -0.939 -5.210 -18.539 1.00 94.38 111 ILE A CA 1
ATOM 835 C C . ILE A 1 111 ? -2.202 -5.905 -19.042 1.00 94.38 111 ILE A C 1
ATOM 837 O O . ILE A 1 111 ? -3.277 -5.698 -18.497 1.00 94.38 111 ILE A O 1
ATOM 841 N N . SER A 1 112 ? -2.071 -6.726 -20.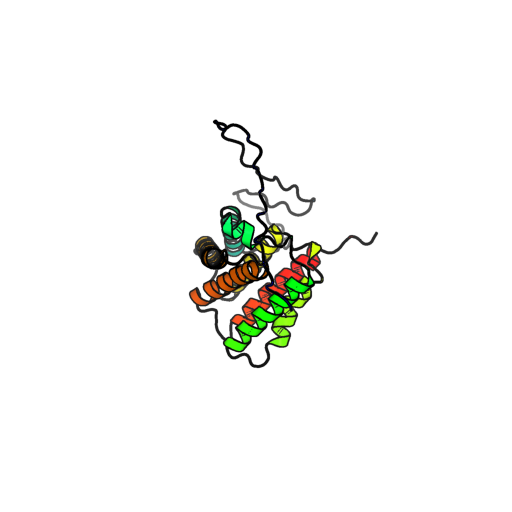085 1.00 90.12 112 SER A N 1
ATOM 842 C CA . SER A 1 112 ? -3.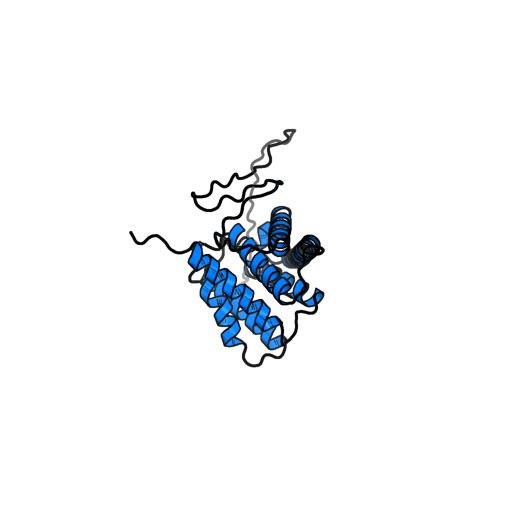219 -7.356 -20.755 1.00 90.12 112 SER A CA 1
ATOM 843 C C . SER A 1 112 ? -3.854 -8.506 -19.971 1.00 90.12 112 SER A C 1
ATOM 845 O O . SER A 1 112 ? -5.027 -8.791 -20.179 1.00 90.12 112 SER A O 1
ATOM 847 N N . ASP A 1 113 ? -3.095 -9.170 -19.095 1.00 92.50 113 ASP A N 1
ATOM 848 C CA . ASP A 1 113 ? -3.598 -10.249 -18.239 1.00 92.50 113 ASP A CA 1
ATOM 849 C C . ASP A 1 113 ? -3.027 -10.122 -16.815 1.00 92.50 113 ASP A C 1
ATOM 851 O O . ASP A 1 113 ? -1.968 -10.674 -16.509 1.00 92.50 113 ASP A O 1
ATOM 855 N N . PRO A 1 114 ? -3.670 -9.332 -15.938 1.00 94.00 114 PRO A N 1
ATOM 856 C CA . PRO A 1 114 ? -3.185 -9.101 -14.579 1.00 94.00 114 PRO A CA 1
ATOM 857 C C . PRO A 1 114 ? -3.708 -10.119 -13.556 1.00 94.00 114 PRO A C 1
ATOM 859 O O . PRO A 1 114 ? -3.416 -9.975 -12.365 1.00 94.00 114 PRO A O 1
ATOM 862 N N . ARG A 1 115 ? -4.485 -11.124 -13.989 1.00 96.44 115 ARG A N 1
ATOM 863 C CA . ARG A 1 115 ? -5.241 -12.024 -13.103 1.00 96.44 115 ARG A CA 1
ATOM 864 C C . ARG A 1 115 ? -4.348 -12.718 -12.083 1.00 96.44 115 ARG A C 1
ATOM 866 O O . ARG A 1 115 ? -4.649 -12.658 -10.897 1.00 96.44 115 ARG A O 1
ATOM 873 N N . ASP A 1 116 ? -3.218 -13.272 -12.514 1.00 96.25 116 ASP A N 1
ATOM 874 C CA . ASP A 1 116 ? -2.295 -13.987 -11.624 1.00 96.25 116 ASP A CA 1
ATOM 875 C C . ASP A 1 116 ? -1.742 -13.092 -10.508 1.00 96.25 116 ASP A C 1
ATOM 877 O O . ASP A 1 116 ? -1.601 -13.524 -9.366 1.00 96.25 116 ASP A O 1
ATOM 881 N N . ILE A 1 117 ? -1.447 -11.825 -10.816 1.00 96.06 117 ILE A N 1
ATOM 882 C CA . ILE A 1 117 ? -0.898 -10.872 -9.841 1.00 96.06 117 ILE A CA 1
ATOM 883 C C . ILE A 1 117 ? -1.988 -10.422 -8.867 1.00 96.06 117 ILE A C 1
ATOM 885 O O . ILE A 1 117 ? -1.749 -10.387 -7.659 1.00 96.06 117 ILE A O 1
ATOM 889 N N . ALA A 1 118 ? -3.181 -10.111 -9.380 1.00 96.56 118 ALA A N 1
ATOM 890 C CA . ALA A 1 118 ? -4.328 -9.738 -8.561 1.00 96.56 118 ALA A CA 1
ATOM 891 C C . ALA A 1 118 ? -4.727 -10.882 -7.613 1.00 96.56 118 ALA A C 1
ATOM 893 O O . ALA A 1 118 ? -4.854 -10.669 -6.408 1.00 96.56 118 ALA A O 1
ATOM 894 N N . THR A 1 119 ? -4.819 -12.116 -8.120 1.00 97.31 119 THR A N 1
ATOM 895 C CA . THR A 1 119 ? -5.076 -13.313 -7.308 1.00 97.31 119 THR A CA 1
ATOM 896 C C . THR A 1 119 ? -3.974 -13.532 -6.277 1.00 97.31 119 THR A C 1
ATOM 898 O O . THR A 1 119 ? -4.280 -13.759 -5.109 1.00 97.31 119 THR A O 1
ATOM 901 N N . PHE A 1 120 ? -2.699 -13.416 -6.665 1.00 96.19 120 PHE A N 1
ATOM 902 C CA . PHE A 1 120 ? -1.572 -13.598 -5.746 1.00 96.19 120 PHE A CA 1
ATOM 903 C C . PHE A 1 120 ? -1.625 -12.653 -4.537 1.00 96.19 120 PHE A C 1
ATOM 905 O O . PHE A 1 120 ? -1.221 -13.047 -3.438 1.00 96.19 120 PHE A O 1
ATOM 912 N N . ALA A 1 121 ? -2.092 -11.419 -4.746 1.00 95.62 121 ALA A N 1
ATOM 913 C CA . ALA A 1 121 ? -2.220 -10.410 -3.703 1.00 95.62 121 ALA A CA 1
ATOM 914 C C . ALA A 1 121 ? -3.496 -10.558 -2.862 1.00 95.62 121 ALA A C 1
ATOM 916 O O . ALA A 1 121 ? -3.443 -10.356 -1.650 1.00 95.62 121 ALA A O 1
ATOM 917 N N . ALA A 1 122 ? -4.616 -10.931 -3.482 1.00 96.75 122 ALA A N 1
ATOM 918 C CA . ALA A 1 122 ? -5.917 -11.006 -2.825 1.00 96.75 122 ALA A CA 1
ATOM 919 C C . ALA A 1 122 ? -6.146 -12.309 -2.043 1.00 96.75 122 ALA A C 1
ATOM 921 O O . ALA A 1 122 ? -6.746 -12.284 -0.968 1.00 96.75 122 ALA A O 1
ATOM 922 N N . GLN A 1 123 ? -5.670 -13.447 -2.555 1.00 94.88 123 GLN A N 1
ATOM 923 C CA . GLN A 1 123 ? -5.951 -14.773 -1.989 1.00 94.88 123 GLN A CA 1
ATOM 924 C C . GLN A 1 123 ? -5.502 -14.934 -0.518 1.00 94.88 123 GLN A C 1
ATOM 926 O O . GLN A 1 123 ? -6.299 -15.432 0.278 1.00 94.88 123 GLN A O 1
ATOM 931 N N . PRO A 1 124 ? -4.317 -14.447 -0.090 1.00 94.12 124 PRO A N 1
ATOM 932 C CA . PRO A 1 124 ? -3.881 -14.563 1.307 1.00 94.12 124 PRO A CA 1
ATOM 933 C C . PRO A 1 124 ? -4.760 -13.828 2.326 1.00 94.12 124 PRO A C 1
ATOM 935 O O . PRO A 1 124 ? -4.673 -14.119 3.518 1.00 94.12 124 PRO A O 1
ATOM 938 N N . ILE A 1 125 ? -5.582 -12.867 1.886 1.00 94.44 125 ILE A N 1
ATOM 939 C CA . ILE A 1 125 ? -6.440 -12.067 2.771 1.00 94.44 125 ILE A CA 1
ATOM 940 C C . ILE A 1 125 ? -7.462 -12.953 3.466 1.00 94.44 125 ILE A C 1
ATOM 942 O O . ILE A 1 125 ? -7.610 -12.852 4.677 1.00 94.44 125 ILE A O 1
ATOM 946 N N . VAL A 1 126 ? -8.129 -13.838 2.721 1.00 93.56 126 VAL A N 1
ATOM 947 C CA . VAL A 1 126 ? -9.166 -14.718 3.279 1.00 93.56 126 VAL A CA 1
ATOM 948 C C . VAL A 1 126 ? -8.566 -15.667 4.317 1.00 93.56 126 VAL A C 1
ATOM 950 O O . VAL A 1 126 ? -9.142 -15.868 5.380 1.00 93.56 126 VAL A O 1
ATOM 953 N N . GLU A 1 127 ? -7.376 -16.196 4.037 1.00 90.25 127 GLU A N 1
ATOM 954 C CA . GLU A 1 127 ? -6.674 -17.154 4.901 1.00 90.25 127 GLU A CA 1
ATOM 955 C C . GLU A 1 127 ? -6.102 -16.510 6.169 1.00 90.25 127 GLU A C 1
ATOM 957 O O . GLU A 1 127 ? -5.938 -17.179 7.186 1.00 90.25 127 GLU A O 1
ATOM 962 N N . SER A 1 128 ? -5.795 -15.213 6.109 1.00 90.75 128 SER A N 1
ATOM 963 C CA . SER A 1 128 ? -5.078 -14.492 7.166 1.00 90.75 128 SER A CA 1
ATOM 964 C C . SER A 1 128 ? -5.935 -13.429 7.852 1.00 90.75 128 SER A C 1
ATOM 966 O O . SER A 1 128 ? -5.408 -12.661 8.653 1.00 90.75 128 SER A O 1
ATOM 968 N N . PHE A 1 129 ? -7.232 -13.336 7.545 1.00 91.38 129 PHE A N 1
ATOM 969 C CA . PHE A 1 129 ? -8.043 -12.172 7.918 1.00 91.38 129 PHE A CA 1
ATOM 970 C C . PHE A 1 129 ? -8.083 -11.916 9.427 1.00 91.38 129 PHE A C 1
ATOM 972 O O . PHE A 1 129 ? -7.956 -10.771 9.853 1.00 91.38 129 PHE A O 1
ATOM 979 N N . ASP A 1 130 ? -8.151 -12.980 10.231 1.00 89.69 130 ASP A N 1
ATOM 980 C CA . ASP A 1 130 ? -8.170 -12.910 11.699 1.00 89.69 130 ASP A CA 1
ATOM 981 C C . ASP A 1 130 ? -6.957 -12.164 12.286 1.00 89.69 130 ASP A C 1
ATOM 983 O O . ASP A 1 130 ? -7.041 -11.601 13.378 1.00 89.69 130 ASP A O 1
ATOM 987 N N . VAL A 1 131 ? -5.824 -12.137 11.573 1.00 90.44 131 VAL A N 1
ATOM 988 C CA . VAL A 1 131 ? -4.603 -11.449 12.019 1.00 90.44 131 VAL A CA 1
ATOM 989 C C . VAL A 1 131 ? -4.436 -10.053 11.419 1.00 90.44 131 VAL A C 1
ATOM 991 O O . VAL A 1 131 ? -3.573 -9.300 11.880 1.00 90.44 131 VAL A O 1
ATOM 994 N N . LEU A 1 132 ? -5.269 -9.654 10.448 1.00 90.44 132 LEU A N 1
ATOM 995 C CA . LEU A 1 132 ? -5.226 -8.351 9.764 1.00 90.44 132 LEU A CA 1
ATOM 996 C C . LEU A 1 132 ? -5.819 -7.210 10.606 1.00 90.44 132 LEU A C 1
ATOM 998 O O . LEU A 1 132 ? -6.551 -6.355 10.123 1.00 90.44 132 LEU A O 1
ATOM 1002 N N . THR A 1 133 ? -5.464 -7.167 11.886 1.00 91.06 133 THR A N 1
ATOM 1003 C CA . THR A 1 133 ? -5.800 -6.060 12.788 1.00 91.06 133 THR A CA 1
ATOM 1004 C C . THR A 1 133 ? -5.242 -4.724 12.281 1.00 91.06 133 THR A C 1
ATOM 1006 O O . THR A 1 133 ? -4.278 -4.691 11.512 1.00 91.06 133 THR A O 1
ATOM 1009 N N . TYR A 1 134 ? -5.793 -3.607 12.768 1.00 91.94 134 TYR A N 1
ATOM 1010 C CA . TYR A 1 134 ? -5.320 -2.256 12.437 1.00 91.94 134 TYR A CA 1
ATOM 1011 C C . TYR A 1 134 ? -3.779 -2.102 12.500 1.00 91.94 134 TYR A C 1
ATOM 1013 O O . TYR A 1 134 ? -3.184 -1.724 11.486 1.00 91.94 134 TYR A O 1
ATOM 1021 N N . PRO A 1 135 ? -3.081 -2.478 13.598 1.00 91.25 135 PRO A N 1
ATOM 1022 C CA . PRO A 1 135 ? -1.620 -2.380 13.649 1.00 91.25 135 PRO A CA 1
ATOM 1023 C C . PRO A 1 135 ? -0.916 -3.277 12.623 1.00 91.25 135 PRO A C 1
ATOM 1025 O O . PRO A 1 135 ? 0.150 -2.925 12.112 1.00 91.25 135 PRO A O 1
ATOM 1028 N N . MET A 1 136 ? -1.502 -4.437 12.306 1.00 93.44 136 MET A N 1
ATOM 1029 C CA . MET A 1 136 ? -0.936 -5.369 11.334 1.00 93.44 136 MET A CA 1
ATOM 1030 C C . MET A 1 136 ? -1.036 -4.822 9.912 1.00 93.44 136 MET A C 1
ATOM 1032 O O . MET A 1 136 ? -0.053 -4.868 9.179 1.00 93.44 136 MET A O 1
ATOM 1036 N N . LEU A 1 137 ? -2.173 -4.243 9.522 1.00 93.81 137 LEU A N 1
ATOM 1037 C CA . LEU A 1 137 ? -2.339 -3.648 8.192 1.00 93.81 137 LEU A CA 1
ATOM 1038 C C . LEU A 1 137 ? -1.406 -2.462 7.957 1.00 93.81 137 LEU A C 1
ATOM 1040 O O . LEU A 1 137 ? -0.799 -2.360 6.887 1.00 93.81 137 LEU A O 1
ATOM 1044 N N . VAL A 1 138 ? -1.244 -1.596 8.962 1.00 96.00 138 VAL A N 1
ATOM 1045 C CA . VAL A 1 138 ? -0.273 -0.492 8.913 1.00 96.00 138 VAL A CA 1
ATOM 1046 C C . VAL A 1 138 ? 1.130 -1.043 8.665 1.00 96.00 138 VAL A C 1
ATOM 1048 O O . VAL A 1 138 ? 1.828 -0.579 7.760 1.00 96.00 138 VAL A O 1
ATOM 1051 N N . ARG A 1 139 ? 1.517 -2.093 9.400 1.00 94.56 139 ARG A N 1
ATOM 1052 C CA . ARG A 1 139 ? 2.822 -2.741 9.246 1.00 94.56 139 ARG A CA 1
ATOM 1053 C C . ARG A 1 139 ? 2.991 -3.433 7.894 1.00 94.56 139 ARG A C 1
ATOM 1055 O O . ARG A 1 139 ? 4.049 -3.295 7.292 1.00 94.56 139 ARG A O 1
ATOM 1062 N N . ILE A 1 140 ? 1.974 -4.136 7.398 1.00 95.62 140 ILE A N 1
ATOM 1063 C CA . ILE A 1 140 ? 1.979 -4.792 6.080 1.00 95.62 140 ILE A CA 1
ATOM 1064 C C . ILE A 1 140 ? 2.226 -3.758 4.983 1.00 95.62 140 ILE A C 1
ATOM 1066 O O . ILE A 1 140 ? 3.130 -3.938 4.167 1.00 95.62 140 ILE A O 1
ATOM 1070 N N . LYS A 1 141 ? 1.481 -2.644 4.979 1.00 96.94 141 LYS A N 1
ATOM 1071 C CA . LYS A 1 141 ? 1.662 -1.590 3.969 1.00 96.94 141 LYS A CA 1
ATOM 1072 C C . LYS A 1 141 ? 3.028 -0.909 4.093 1.00 96.94 141 LYS A C 1
ATOM 1074 O O . LYS A 1 141 ? 3.668 -0.663 3.069 1.00 96.94 141 LYS A O 1
ATOM 1079 N N . ALA A 1 142 ? 3.500 -0.663 5.318 1.00 97.69 142 ALA A N 1
ATOM 1080 C CA . ALA A 1 142 ? 4.824 -0.094 5.570 1.00 97.69 142 ALA A CA 1
ATOM 1081 C C . ALA A 1 142 ? 5.955 -1.014 5.086 1.00 97.69 142 ALA A C 1
ATOM 1083 O O . ALA A 1 142 ? 6.846 -0.560 4.374 1.00 97.69 142 ALA A O 1
ATOM 1084 N N . ASN A 1 143 ? 5.898 -2.305 5.422 1.00 97.38 143 ASN A N 1
ATOM 1085 C CA . ASN A 1 143 ? 6.871 -3.300 4.978 1.00 97.38 143 ASN A CA 1
ATOM 1086 C C . ASN A 1 143 ? 6.858 -3.449 3.459 1.00 97.38 143 ASN A C 1
ATOM 1088 O O . ASN A 1 143 ? 7.920 -3.463 2.847 1.00 97.38 143 ASN A O 1
ATOM 1092 N N . ALA A 1 144 ? 5.672 -3.571 2.857 1.00 97.94 144 ALA A N 1
ATOM 1093 C CA . ALA A 1 144 ? 5.536 -3.789 1.425 1.00 97.94 144 ALA A CA 1
ATOM 1094 C C . ALA A 1 144 ? 6.151 -2.625 0.643 1.00 97.94 144 ALA A C 1
ATOM 1096 O O . ALA A 1 144 ? 6.990 -2.848 -0.225 1.00 97.94 144 ALA A O 1
ATOM 1097 N N . MET A 1 145 ? 5.792 -1.386 1.001 1.00 98.56 145 MET A N 1
ATOM 1098 C CA . MET A 1 145 ? 6.365 -0.195 0.372 1.00 98.56 145 MET A CA 1
ATOM 1099 C C . MET A 1 145 ? 7.857 -0.052 0.687 1.00 98.56 145 MET A C 1
ATOM 1101 O O . MET A 1 145 ? 8.654 0.162 -0.217 1.00 98.56 145 MET A O 1
ATOM 1105 N N . GLY A 1 146 ? 8.257 -0.195 1.952 1.00 98.19 146 GLY A N 1
ATOM 1106 C CA . GLY A 1 146 ? 9.643 -0.010 2.376 1.00 98.19 146 GLY A CA 1
ATOM 1107 C C . GLY A 1 146 ? 10.603 -1.000 1.715 1.00 98.19 146 GLY A C 1
ATOM 1108 O O . GLY A 1 146 ? 11.630 -0.585 1.185 1.00 98.19 146 GLY A O 1
ATOM 1109 N N . LYS A 1 147 ? 10.258 -2.295 1.685 1.00 98.00 147 LYS A N 1
ATOM 1110 C CA . LYS A 1 147 ? 11.060 -3.328 1.007 1.00 98.00 147 LYS A CA 1
ATOM 1111 C C . LYS A 1 147 ? 11.107 -3.092 -0.498 1.00 98.00 147 LYS A C 1
ATOM 1113 O O . LYS A 1 147 ? 12.176 -3.187 -1.084 1.00 98.00 147 LYS A O 1
ATOM 1118 N N . TYR A 1 148 ? 9.979 -2.715 -1.100 1.00 98.19 148 TYR A N 1
ATOM 1119 C CA . TYR A 1 148 ? 9.946 -2.390 -2.520 1.00 98.19 148 TYR A CA 1
ATOM 1120 C C . TYR A 1 148 ? 10.866 -1.207 -2.860 1.00 98.19 148 TYR A C 1
ATOM 1122 O O . TYR A 1 148 ? 11.700 -1.309 -3.753 1.00 98.19 148 TYR A O 1
ATOM 1130 N N . LEU A 1 149 ? 10.785 -0.106 -2.106 1.00 98.38 149 LEU A N 1
ATOM 1131 C CA . LEU A 1 149 ? 11.655 1.058 -2.300 1.00 98.38 149 LEU A CA 1
ATOM 1132 C C . LEU A 1 149 ? 13.134 0.741 -2.055 1.00 98.38 149 LEU A C 1
ATOM 1134 O O . LEU A 1 149 ? 13.995 1.334 -2.703 1.00 98.38 149 LEU A O 1
ATOM 1138 N N . LEU A 1 150 ? 13.432 -0.147 -1.106 1.00 97.12 150 LEU A N 1
ATOM 1139 C CA . LEU A 1 150 ? 14.793 -0.599 -0.836 1.00 97.12 150 LEU A CA 1
ATOM 1140 C C . LEU A 1 150 ? 15.361 -1.376 -2.026 1.00 97.12 150 LEU A C 1
ATOM 1142 O O . LEU A 1 150 ? 16.462 -1.068 -2.475 1.00 97.12 150 LEU A O 1
ATOM 1146 N N . ASP A 1 151 ? 14.592 -2.318 -2.570 1.00 97.00 151 ASP A N 1
ATOM 1147 C CA . ASP A 1 151 ? 15.017 -3.150 -3.699 1.00 97.00 151 ASP A CA 1
ATOM 1148 C C . ASP A 1 151 ? 15.103 -2.350 -5.013 1.00 97.00 151 ASP A C 1
ATOM 1150 O O . ASP A 1 151 ? 15.937 -2.639 -5.868 1.00 97.00 151 ASP A O 1
ATOM 1154 N N . GLU A 1 152 ? 14.317 -1.278 -5.147 1.00 95.88 152 GLU A N 1
ATOM 1155 C CA . GLU A 1 152 ? 14.442 -0.285 -6.227 1.00 95.88 152 GLU A CA 1
ATOM 1156 C C . GLU A 1 152 ? 15.630 0.683 -6.033 1.00 95.88 152 GLU A C 1
ATOM 1158 O O . GLU A 1 152 ? 15.864 1.551 -6.876 1.00 95.88 152 GLU A O 1
ATOM 1163 N N . GLY A 1 153 ? 16.373 0.582 -4.924 1.00 96.12 153 GLY A N 1
ATOM 1164 C CA . GLY A 1 153 ? 17.506 1.458 -4.606 1.00 96.12 153 GLY A CA 1
ATOM 1165 C C . GLY A 1 153 ? 17.114 2.892 -4.228 1.00 96.12 153 GLY A C 1
ATOM 1166 O O . GLY A 1 153 ? 17.966 3.781 -4.194 1.00 96.12 153 GLY A O 1
ATOM 1167 N N . ILE A 1 154 ? 15.832 3.136 -3.946 1.00 97.56 154 ILE A N 1
ATOM 1168 C CA . ILE A 1 154 ? 15.294 4.454 -3.589 1.00 97.56 154 ILE A CA 1
ATOM 1169 C C . ILE A 1 154 ? 15.416 4.694 -2.086 1.00 97.56 154 ILE A C 1
ATOM 1171 O O . ILE A 1 154 ? 15.776 5.796 -1.672 1.00 97.56 154 ILE A O 1
ATOM 1175 N N . LEU A 1 155 ? 15.129 3.682 -1.263 1.00 98.06 155 LEU A N 1
ATOM 1176 C CA . LEU A 1 155 ? 15.188 3.798 0.193 1.00 98.06 155 LEU A CA 1
ATOM 1177 C C . LEU A 1 155 ? 16.627 3.658 0.706 1.00 98.06 155 LEU A C 1
ATOM 1179 O O . LEU A 1 155 ? 17.294 2.661 0.448 1.00 98.06 155 LEU A O 1
ATOM 1183 N N . ASN A 1 156 ? 17.084 4.626 1.496 1.00 97.25 156 ASN A N 1
ATOM 1184 C CA . ASN A 1 156 ? 18.365 4.587 2.201 1.00 97.25 156 ASN A CA 1
ATOM 1185 C C . ASN A 1 156 ? 18.278 5.341 3.540 1.00 97.25 156 ASN A C 1
ATOM 1187 O O . ASN A 1 156 ? 17.268 5.974 3.853 1.00 97.25 156 ASN A O 1
ATOM 1191 N N . ASP A 1 157 ? 19.339 5.278 4.345 1.00 96.19 157 ASP A N 1
ATOM 1192 C CA . ASP A 1 157 ? 19.349 5.865 5.693 1.00 96.19 157 ASP A CA 1
ATOM 1193 C C . ASP A 1 157 ? 19.138 7.389 5.696 1.00 96.19 157 ASP A C 1
ATOM 1195 O O . ASP A 1 157 ? 18.622 7.940 6.665 1.00 96.19 157 ASP A O 1
ATOM 1199 N N . MET A 1 158 ? 19.484 8.084 4.605 1.00 97.00 158 MET A N 1
ATOM 1200 C CA . MET A 1 158 ? 19.354 9.543 4.517 1.00 97.00 158 MET A CA 1
ATOM 1201 C C . MET A 1 158 ? 17.918 9.995 4.238 1.00 97.00 158 MET A C 1
ATOM 1203 O O . MET A 1 158 ? 17.555 11.121 4.576 1.00 97.00 158 MET A O 1
ATOM 1207 N N . ASN A 1 159 ? 17.102 9.157 3.591 1.00 97.88 159 ASN A N 1
ATOM 1208 C CA . ASN A 1 159 ? 15.775 9.552 3.116 1.00 97.88 159 ASN A CA 1
ATOM 1209 C C . ASN A 1 159 ? 14.614 8.743 3.709 1.00 97.88 159 ASN A C 1
ATOM 1211 O O . ASN A 1 159 ? 13.462 9.118 3.486 1.00 97.88 159 ASN A O 1
ATOM 1215 N N . ALA A 1 160 ? 14.884 7.700 4.500 1.00 98.31 160 ALA A N 1
ATOM 1216 C CA . ALA A 1 160 ? 13.864 6.792 5.019 1.00 98.31 160 ALA A CA 1
ATOM 1217 C C . ALA A 1 160 ? 12.707 7.488 5.748 1.00 98.31 160 ALA A C 1
ATOM 1219 O O . ALA A 1 160 ? 11.543 7.282 5.402 1.00 98.31 160 ALA A O 1
ATOM 1220 N N . ALA A 1 161 ? 13.012 8.360 6.711 1.00 98.31 161 ALA A N 1
ATOM 1221 C CA . ALA A 1 161 ? 11.988 9.085 7.464 1.00 98.31 161 ALA A CA 1
ATOM 1222 C C . ALA A 1 161 ? 11.174 10.045 6.572 1.00 98.31 161 ALA A C 1
ATOM 1224 O O . ALA A 1 161 ? 9.951 10.156 6.707 1.00 98.31 161 ALA A O 1
ATOM 1225 N N . SER A 1 162 ? 11.840 10.716 5.628 1.00 98.50 162 SER A N 1
ATOM 1226 C CA . SER A 1 162 ? 11.204 11.646 4.690 1.00 98.50 162 SER A CA 1
ATOM 1227 C C . SER A 1 162 ? 10.276 10.923 3.714 1.00 98.50 162 SER A C 1
ATOM 1229 O O . SER A 1 162 ? 9.151 11.377 3.502 1.00 98.50 162 SER A O 1
ATOM 1231 N N . LEU A 1 163 ? 10.700 9.778 3.168 1.00 98.56 163 LEU A N 1
ATOM 1232 C CA . LEU A 1 163 ? 9.880 8.944 2.285 1.00 98.56 163 LEU A CA 1
ATOM 1233 C C . LEU A 1 163 ? 8.682 8.347 3.026 1.00 98.56 163 LEU A C 1
ATOM 1235 O O . LEU A 1 163 ? 7.567 8.413 2.516 1.00 98.56 163 LEU A O 1
ATOM 1239 N N . ALA A 1 164 ? 8.878 7.845 4.246 1.00 98.62 164 ALA A N 1
ATOM 1240 C CA . ALA A 1 164 ? 7.789 7.347 5.086 1.00 98.62 164 ALA A CA 1
ATOM 1241 C C . ALA A 1 164 ? 6.746 8.435 5.379 1.00 98.62 164 ALA A C 1
ATOM 1243 O O . ALA A 1 164 ? 5.542 8.211 5.257 1.00 98.62 164 ALA A O 1
ATOM 1244 N N . SER A 1 165 ? 7.210 9.643 5.706 1.00 98.44 165 SER A N 1
ATOM 1245 C CA . SER A 1 165 ? 6.336 10.795 5.941 1.00 98.44 165 SER A CA 1
ATOM 1246 C C . SER A 1 165 ? 5.601 11.228 4.671 1.00 98.44 165 SER A C 1
ATOM 1248 O O . SER A 1 165 ? 4.420 11.561 4.730 1.00 98.44 165 SER A O 1
ATOM 1250 N N . ALA A 1 166 ? 6.273 11.226 3.516 1.00 98.50 166 ALA A N 1
ATOM 1251 C CA . ALA A 1 166 ? 5.652 11.532 2.228 1.00 98.50 166 ALA A CA 1
ATOM 1252 C C . ALA A 1 166 ? 4.582 10.496 1.856 1.00 98.50 166 ALA A C 1
ATOM 1254 O O . ALA A 1 166 ? 3.503 10.865 1.395 1.00 98.50 166 ALA A O 1
ATOM 1255 N N . PHE A 1 167 ? 4.845 9.218 2.127 1.00 98.56 167 PHE A N 1
ATOM 1256 C CA . PHE A 1 167 ? 3.889 8.141 1.908 1.00 98.56 167 PHE A CA 1
ATOM 1257 C C . PHE A 1 167 ? 2.639 8.296 2.784 1.00 98.56 167 PHE A C 1
ATOM 1259 O O . PHE A 1 167 ? 1.522 8.299 2.265 1.00 98.56 167 PHE A O 1
ATOM 1266 N N . ALA A 1 168 ? 2.813 8.532 4.088 1.00 98.19 168 ALA A N 1
ATOM 1267 C CA . ALA A 1 168 ? 1.696 8.799 4.995 1.00 98.19 168 ALA A CA 1
ATOM 1268 C C . ALA A 1 168 ? 0.888 10.041 4.574 1.00 98.19 168 ALA A C 1
ATOM 1270 O O . ALA A 1 168 ? -0.340 10.017 4.614 1.00 98.19 168 ALA A O 1
ATOM 1271 N N . LYS A 1 169 ? 1.554 11.107 4.107 1.00 97.44 169 LYS A N 1
ATOM 1272 C CA . LYS A 1 169 ? 0.892 12.327 3.615 1.00 97.44 169 LYS A CA 1
ATOM 1273 C C . LYS A 1 169 ? 0.043 12.091 2.367 1.00 97.44 169 LYS A C 1
ATOM 1275 O O . LYS A 1 169 ? -1.054 12.641 2.286 1.00 97.44 169 LYS A O 1
ATOM 1280 N N . GLU A 1 170 ? 0.513 11.302 1.400 1.00 97.38 170 GLU A N 1
ATOM 1281 C CA . GLU A 1 170 ? -0.299 10.967 0.218 1.00 97.38 170 GLU A CA 1
ATOM 1282 C C . GLU A 1 170 ? -1.511 10.105 0.595 1.00 97.38 170 GLU A C 1
ATOM 1284 O O . GLU A 1 170 ? -2.616 10.365 0.113 1.00 97.38 170 GLU A O 1
ATOM 1289 N N . MET A 1 171 ? -1.352 9.165 1.534 1.00 95.94 171 MET A N 1
ATOM 1290 C CA . MET A 1 171 ? -2.491 8.438 2.107 1.00 95.94 171 MET A CA 1
ATOM 1291 C C . MET A 1 171 ? -3.477 9.365 2.811 1.00 95.94 171 MET A C 1
ATOM 1293 O O . MET A 1 171 ? -4.679 9.253 2.594 1.00 95.94 171 MET A O 1
ATOM 1297 N N . GLU A 1 172 ? -2.995 10.322 3.600 1.00 95.19 172 GLU A N 1
ATOM 1298 C CA . GLU A 1 172 ? -3.861 11.229 4.356 1.00 95.19 172 GLU A CA 1
ATOM 1299 C C . GLU A 1 172 ? -4.640 12.161 3.431 1.00 95.19 172 GLU A C 1
ATOM 1301 O O . GLU A 1 172 ? -5.840 12.371 3.600 1.00 95.19 172 GLU A O 1
ATOM 1306 N N . LYS A 1 173 ? -3.961 12.704 2.420 1.00 94.44 173 LYS A N 1
ATOM 1307 C CA . LYS A 1 173 ? -4.568 13.521 1.368 1.00 94.44 173 LYS A CA 1
ATOM 1308 C C . LYS A 1 173 ? -5.650 12.749 0.623 1.00 94.44 173 LYS A C 1
ATOM 1310 O O . LYS A 1 173 ? -6.683 13.322 0.288 1.00 94.44 173 LYS A O 1
ATOM 1315 N N . SER A 1 174 ? -5.416 11.468 0.354 1.00 93.25 174 SER A N 1
ATOM 1316 C CA . SER A 1 174 ? -6.406 10.602 -0.272 1.00 93.25 174 SER A CA 1
ATOM 1317 C C . SER A 1 174 ? -7.599 10.338 0.648 1.00 93.25 174 SER A C 1
ATOM 1319 O O . SER A 1 174 ? -8.729 10.642 0.275 1.00 93.25 174 SER A O 1
ATOM 1321 N N . ALA A 1 175 ? -7.351 9.913 1.889 1.00 91.44 175 ALA A N 1
ATOM 1322 C CA . ALA A 1 175 ? -8.379 9.693 2.904 1.00 91.44 175 ALA A CA 1
ATOM 1323 C C . ALA A 1 175 ? -9.268 10.930 3.103 1.00 91.44 175 ALA A C 1
ATOM 1325 O O . ALA A 1 175 ? -10.488 10.830 3.020 1.00 91.44 175 ALA A O 1
ATOM 1326 N N . LYS A 1 176 ? -8.679 12.126 3.226 1.00 90.38 176 LYS A N 1
ATOM 1327 C CA . LYS A 1 176 ? -9.419 13.395 3.351 1.00 90.38 176 LYS A CA 1
ATOM 1328 C C . LYS A 1 176 ? -10.369 13.685 2.184 1.00 90.38 176 LYS A C 1
ATOM 1330 O O . LYS A 1 176 ? -11.394 14.314 2.407 1.00 90.38 176 LYS A O 1
ATOM 1335 N N . ARG A 1 177 ? -10.052 13.245 0.960 1.00 83.12 177 ARG A N 1
ATOM 1336 C CA . ARG A 1 177 ? -10.919 13.434 -0.222 1.00 83.12 177 ARG A CA 1
ATOM 1337 C C . ARG A 1 177 ? -12.089 12.455 -0.273 1.00 83.12 177 ARG A C 1
ATOM 1339 O O . ARG A 1 177 ? -13.071 12.726 -0.952 1.00 83.12 177 ARG A O 1
ATOM 1346 N N . THR A 1 178 ? -11.981 11.333 0.428 1.00 71.12 178 THR A N 1
ATOM 1347 C CA . THR A 1 178 ? -12.910 10.207 0.292 1.00 71.12 178 THR A CA 1
ATOM 1348 C C . THR A 1 178 ? -13.859 10.060 1.491 1.00 71.12 178 THR A C 1
ATOM 1350 O O . THR A 1 178 ? -14.903 9.421 1.371 1.00 71.12 178 THR A O 1
ATOM 1353 N N . VAL A 1 179 ? -13.572 10.740 2.612 1.00 56.94 179 VAL A N 1
ATOM 1354 C CA . VAL A 1 179 ? -14.409 10.805 3.837 1.00 56.94 179 VAL A CA 1
ATOM 1355 C C . VAL A 1 179 ? -15.833 11.344 3.589 1.00 56.94 179 VAL A C 1
ATOM 1357 O O . VAL A 1 179 ? -16.721 11.137 4.409 1.00 56.94 179 VAL A O 1
ATOM 1360 N N . GLU A 1 180 ? -16.114 11.942 2.430 1.00 54.34 180 GLU A N 1
ATOM 1361 C CA . GLU A 1 180 ? -17.466 12.378 2.047 1.00 54.34 180 GLU A CA 1
ATOM 1362 C C . GLU A 1 180 ? -18.434 11.235 1.668 1.00 54.34 180 GLU A C 1
ATOM 1364 O O . GLU A 1 180 ? -19.626 11.484 1.491 1.00 54.34 180 GLU A O 1
ATOM 1369 N N . LYS A 1 181 ? -17.976 9.975 1.567 1.00 50.62 181 LYS A N 1
ATOM 1370 C CA . LYS A 1 181 ? -18.820 8.823 1.190 1.00 50.62 181 LYS A CA 1
ATOM 1371 C C . LYS A 1 181 ? -18.740 7.706 2.234 1.00 50.62 181 LYS A C 1
ATOM 1373 O O . LYS A 1 181 ? -17.762 6.968 2.284 1.00 50.62 181 LYS A O 1
ATOM 1378 N N . SER A 1 182 ? -19.798 7.547 3.027 1.00 53.41 182 SER A N 1
ATOM 1379 C CA . SER A 1 182 ? -19.937 6.679 4.214 1.00 53.41 182 SER A CA 1
ATOM 1380 C C . SER A 1 182 ? -19.931 5.150 3.975 1.00 53.41 182 SER A C 1
ATOM 1382 O O . SER A 1 182 ? -20.659 4.425 4.650 1.00 53.41 182 SER A O 1
ATOM 1384 N N . PHE A 1 183 ? -19.142 4.636 3.031 1.00 66.81 183 PHE A N 1
ATOM 1385 C CA . PHE A 1 183 ? -19.025 3.201 2.739 1.00 66.81 183 PHE A CA 1
ATOM 1386 C C . PHE A 1 183 ? -17.601 2.697 3.015 1.00 66.81 183 PHE A C 1
ATOM 1388 O O . PHE A 1 183 ? -16.633 3.412 2.770 1.00 66.81 183 PHE A O 1
ATOM 1395 N N . GLN A 1 184 ? -17.462 1.462 3.517 1.00 74.19 184 GLN A N 1
ATOM 1396 C CA . GLN A 1 184 ? -16.156 0.844 3.818 1.00 74.19 184 GLN A CA 1
ATOM 1397 C C . GLN A 1 184 ? -15.253 0.749 2.578 1.00 74.19 184 GLN A C 1
ATOM 1399 O O . GLN A 1 184 ? -14.058 1.016 2.655 1.00 74.19 184 GLN A O 1
ATOM 1404 N N . GLU A 1 185 ? -15.839 0.488 1.408 1.00 75.44 185 GLU A N 1
ATOM 1405 C CA . GLU A 1 185 ? -15.131 0.516 0.122 1.00 75.44 185 GLU A CA 1
ATOM 1406 C C . GLU A 1 185 ? -14.467 1.869 -0.157 1.00 75.44 185 GLU A C 1
ATOM 1408 O O . GLU A 1 185 ? -13.357 1.910 -0.681 1.00 75.44 185 GLU A O 1
ATOM 1413 N N . SER A 1 186 ? -15.082 2.980 0.262 1.00 82.38 186 SER A N 1
ATOM 1414 C CA . SER A 1 186 ? -14.489 4.313 0.133 1.00 82.38 186 SER A CA 1
ATOM 1415 C C . SER A 1 186 ? -13.190 4.418 0.938 1.00 82.38 186 SER A C 1
ATOM 1417 O O . SER A 1 186 ? -12.209 4.980 0.456 1.00 82.38 186 SER A O 1
ATOM 1419 N N . LYS A 1 187 ? -13.139 3.850 2.149 1.00 87.81 187 LYS A N 1
ATOM 1420 C CA . LYS A 1 187 ? -11.921 3.856 2.976 1.00 87.81 187 LYS A CA 1
ATOM 1421 C C . LYS A 1 187 ? -10.800 3.069 2.304 1.00 87.81 187 LYS A C 1
ATOM 1423 O O . LYS A 1 187 ? -9.685 3.577 2.180 1.00 87.81 187 LYS A O 1
ATOM 1428 N N . PHE A 1 188 ? -11.114 1.876 1.799 1.00 88.25 188 PHE A N 1
ATOM 1429 C CA . PHE A 1 188 ? -10.148 1.061 1.067 1.00 88.25 188 PHE A CA 1
ATOM 1430 C C . PHE A 1 188 ? -9.646 1.752 -0.194 1.00 88.25 188 PHE A C 1
ATOM 1432 O O . PHE A 1 188 ? -8.434 1.854 -0.387 1.00 88.25 188 PHE A O 1
ATOM 1439 N N . GLN A 1 189 ? -10.557 2.311 -0.993 1.00 90.06 189 GLN A N 1
ATOM 1440 C CA . GLN A 1 189 ? -10.200 3.075 -2.182 1.00 90.06 189 GLN A CA 1
ATOM 1441 C C . GLN A 1 189 ? -9.276 4.236 -1.828 1.00 90.06 189 GLN A C 1
ATOM 1443 O O . GLN A 1 189 ? -8.275 4.452 -2.501 1.00 90.06 189 GLN A O 1
ATOM 1448 N N . ALA A 1 190 ? -9.546 4.948 -0.733 1.00 91.44 190 ALA A N 1
ATOM 1449 C CA . ALA A 1 190 ? -8.703 6.055 -0.314 1.00 91.44 190 ALA A CA 1
ATOM 1450 C C . ALA A 1 190 ? -7.272 5.614 0.025 1.00 91.44 190 ALA A C 1
ATOM 1452 O O . ALA A 1 190 ? -6.313 6.291 -0.357 1.00 91.44 190 ALA A O 1
ATOM 1453 N N . LEU A 1 191 ? -7.110 4.481 0.714 1.00 93.50 191 LEU A N 1
ATOM 1454 C CA . LEU A 1 191 ? -5.788 3.936 1.023 1.00 93.50 191 LEU A CA 1
ATOM 1455 C C . LEU A 1 191 ? -5.039 3.494 -0.238 1.00 93.50 191 LEU A C 1
ATOM 1457 O O . LEU A 1 191 ? -3.842 3.769 -0.350 1.00 93.50 191 LEU A O 1
ATOM 1461 N N . GLU A 1 192 ? -5.721 2.847 -1.183 1.00 94.00 192 GLU A N 1
ATOM 1462 C CA . GLU A 1 192 ? -5.116 2.428 -2.454 1.00 94.00 192 GLU A CA 1
ATOM 1463 C C . GLU A 1 192 ? -4.769 3.618 -3.351 1.00 94.00 192 GLU A C 1
ATOM 1465 O O . GLU A 1 192 ? -3.658 3.691 -3.872 1.00 94.00 192 GLU A O 1
ATOM 1470 N N . ASP A 1 193 ? -5.639 4.623 -3.437 1.00 93.69 193 ASP A N 1
ATOM 1471 C CA . ASP A 1 193 ? -5.374 5.873 -4.152 1.00 93.69 193 ASP A CA 1
ATOM 1472 C C . ASP A 1 193 ? -4.167 6.615 -3.562 1.00 93.69 193 ASP A C 1
ATOM 1474 O O . ASP A 1 193 ? -3.358 7.188 -4.297 1.00 93.69 193 ASP A O 1
ATOM 1478 N N . GLY A 1 194 ? -4.009 6.586 -2.234 1.00 95.94 194 GLY A N 1
ATOM 1479 C CA . GLY A 1 194 ? -2.834 7.121 -1.548 1.00 95.94 194 GLY A CA 1
ATOM 1480 C C . GLY A 1 194 ? -1.559 6.343 -1.874 1.00 95.94 194 GLY A C 1
ATOM 1481 O O . GLY A 1 194 ? -0.509 6.938 -2.125 1.00 95.94 194 GLY A O 1
ATOM 1482 N N . TYR A 1 195 ? -1.657 5.013 -1.933 1.00 96.44 195 TYR A N 1
ATOM 1483 C CA . TYR A 1 195 ? -0.563 4.127 -2.330 1.00 96.44 195 TYR A CA 1
ATOM 1484 C C . TYR A 1 195 ? -0.126 4.381 -3.776 1.00 96.44 195 TYR A C 1
ATOM 1486 O O . TYR A 1 195 ? 1.049 4.646 -4.041 1.00 96.44 195 TYR A O 1
ATOM 1494 N N . ALA A 1 196 ? -1.079 4.387 -4.706 1.00 96.12 196 ALA A N 1
ATOM 1495 C CA . ALA A 1 196 ? -0.854 4.707 -6.108 1.00 96.12 196 ALA A CA 1
ATOM 1496 C C . ALA A 1 196 ? -0.318 6.136 -6.288 1.00 96.12 196 ALA A C 1
ATOM 1498 O O . ALA A 1 196 ? 0.585 6.357 -7.093 1.00 96.12 196 ALA A O 1
ATOM 1499 N N . GLY A 1 197 ? -0.837 7.104 -5.528 1.00 97.12 197 GLY A N 1
ATOM 1500 C CA . GLY A 1 197 ? -0.372 8.492 -5.526 1.00 97.12 197 GLY A CA 1
ATOM 1501 C C . GLY A 1 197 ? 1.100 8.610 -5.139 1.00 97.12 197 GLY A C 1
ATOM 1502 O O . GLY A 1 197 ? 1.872 9.266 -5.841 1.00 97.12 197 GLY A O 1
ATOM 1503 N N . PHE A 1 198 ? 1.517 7.902 -4.089 1.00 98.38 198 PHE A N 1
ATOM 1504 C CA . PHE A 1 198 ? 2.921 7.850 -3.697 1.00 98.38 198 PHE A CA 1
ATOM 1505 C C . PHE A 1 198 ? 3.796 7.179 -4.765 1.00 98.38 198 PHE A C 1
ATOM 1507 O O . PHE A 1 198 ? 4.824 7.743 -5.140 1.00 98.38 198 PHE A O 1
ATOM 1514 N N . LEU A 1 199 ? 3.377 6.039 -5.329 1.00 97.81 199 LEU A N 1
ATOM 1515 C CA . LEU A 1 199 ? 4.111 5.393 -6.427 1.00 97.81 199 LEU A CA 1
ATOM 1516 C C . LEU A 1 199 ? 4.271 6.324 -7.638 1.00 97.81 199 LEU A C 1
ATOM 1518 O O . LEU A 1 199 ? 5.352 6.387 -8.220 1.00 97.81 199 LEU A O 1
ATOM 1522 N N . LYS A 1 200 ? 3.228 7.082 -8.002 1.00 97.25 200 LYS A N 1
ATOM 1523 C CA . LYS A 1 200 ? 3.293 8.086 -9.079 1.00 97.25 200 LYS A CA 1
ATOM 1524 C C . LYS A 1 200 ? 4.321 9.168 -8.760 1.00 97.25 200 LYS A C 1
ATOM 1526 O O . LYS A 1 200 ? 5.137 9.489 -9.617 1.00 97.25 200 LYS A O 1
ATOM 1531 N N . ALA A 1 201 ? 4.325 9.681 -7.529 1.00 97.25 201 ALA A N 1
ATOM 1532 C CA . ALA A 1 201 ? 5.281 10.696 -7.088 1.00 97.25 201 ALA A CA 1
ATOM 1533 C C . ALA A 1 201 ? 6.740 10.205 -7.123 1.00 97.25 201 ALA A C 1
ATOM 1535 O O . ALA A 1 201 ? 7.641 11.006 -7.352 1.00 97.25 201 ALA A O 1
ATOM 1536 N N . GLN A 1 202 ? 6.972 8.902 -6.934 1.00 97.12 202 GLN A N 1
ATOM 1537 C CA . GLN A 1 202 ? 8.300 8.286 -7.039 1.00 97.12 202 GLN A CA 1
ATOM 1538 C C . GLN A 1 202 ? 8.654 7.808 -8.462 1.00 97.12 202 GLN A C 1
ATOM 1540 O O . GLN A 1 202 ? 9.723 7.238 -8.663 1.00 97.12 202 GLN A O 1
ATOM 1545 N N . GLY A 1 203 ? 7.774 7.989 -9.456 1.00 96.06 203 GLY A N 1
ATOM 1546 C CA . GLY A 1 203 ? 7.987 7.461 -10.811 1.00 96.06 203 GLY A CA 1
ATOM 1547 C C . GLY A 1 203 ? 7.948 5.927 -10.893 1.00 96.06 203 GLY A C 1
ATOM 1548 O O . GLY A 1 203 ? 8.528 5.336 -11.800 1.00 96.06 203 GLY A O 1
ATOM 1549 N N . LEU A 1 204 ? 7.283 5.276 -9.935 1.00 96.62 204 LEU A N 1
ATOM 1550 C CA . LEU A 1 204 ? 7.156 3.818 -9.814 1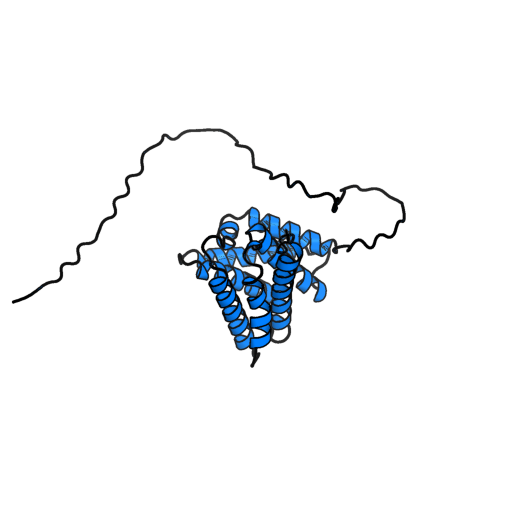.00 96.62 204 LEU A CA 1
ATOM 1551 C C . LEU A 1 204 ? 5.816 3.286 -10.334 1.00 96.62 204 LEU A C 1
ATOM 1553 O O . LEU A 1 204 ? 5.617 2.079 -10.434 1.00 96.62 204 LEU A O 1
ATOM 1557 N N . TYR A 1 205 ? 4.882 4.174 -10.670 1.00 95.88 205 TYR A N 1
ATOM 1558 C CA . TYR A 1 205 ? 3.588 3.802 -11.237 1.00 95.88 205 TYR A CA 1
ATOM 1559 C C . TYR A 1 205 ? 3.706 3.610 -12.753 1.00 95.88 205 TYR A C 1
ATOM 1561 O O . TYR A 1 205 ? 3.236 4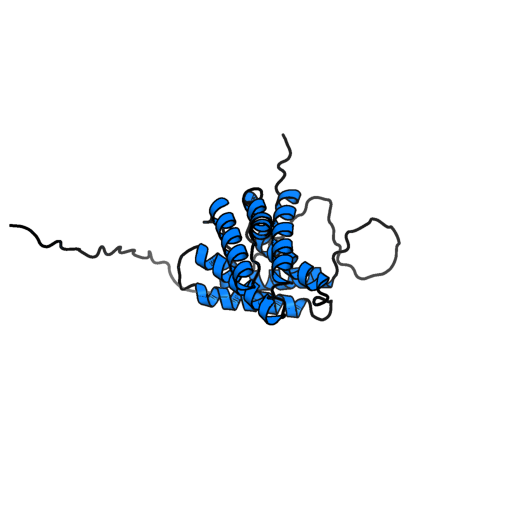.431 -13.538 1.00 95.88 205 TYR A O 1
ATOM 1569 N N . THR A 1 206 ? 4.412 2.552 -13.153 1.00 95.62 206 THR A N 1
ATOM 1570 C CA . THR A 1 206 ? 4.626 2.181 -14.558 1.00 95.62 206 THR A CA 1
ATOM 1571 C C . THR A 1 206 ? 4.237 0.729 -14.800 1.00 95.62 206 THR A C 1
ATOM 1573 O O . THR A 1 206 ? 4.082 -0.058 -13.861 1.00 95.62 206 THR A O 1
ATOM 1576 N N . ARG A 1 207 ? 4.119 0.359 -16.077 1.00 94.94 207 ARG A N 1
ATOM 1577 C CA . ARG A 1 207 ? 3.801 -1.003 -16.518 1.00 94.94 207 ARG A CA 1
ATOM 1578 C C . ARG A 1 207 ? 4.750 -2.051 -15.935 1.00 94.94 207 ARG A C 1
ATOM 1580 O O . ARG A 1 207 ? 4.319 -3.141 -15.584 1.00 94.94 207 ARG A O 1
ATOM 1587 N N . GLU A 1 208 ? 6.031 -1.731 -15.825 1.00 95.00 208 GLU A N 1
ATOM 1588 C CA . GLU A 1 208 ? 7.078 -2.657 -15.386 1.00 95.00 208 GLU A CA 1
ATOM 1589 C C . GLU A 1 208 ? 7.101 -2.811 -13.862 1.00 95.00 208 GLU A C 1
ATOM 1591 O O . GLU A 1 208 ? 7.363 -3.893 -13.340 1.00 95.00 208 GLU A O 1
ATOM 1596 N N . LYS A 1 209 ? 6.807 -1.724 -13.146 1.00 95.75 209 LYS A N 1
ATOM 1597 C CA . LYS A 1 209 ? 7.046 -1.591 -11.705 1.00 95.75 209 LYS A CA 1
ATOM 1598 C C . LYS A 1 209 ? 5.818 -1.879 -10.849 1.00 95.75 209 LYS A C 1
ATOM 1600 O O . LYS A 1 209 ? 5.914 -2.504 -9.792 1.00 95.75 209 LYS A O 1
ATOM 1605 N N . LEU A 1 210 ? 4.638 -1.509 -11.334 1.00 94.56 210 LEU A N 1
ATOM 1606 C CA . LEU A 1 210 ? 3.380 -1.705 -10.621 1.00 94.56 210 LEU A CA 1
ATOM 1607 C C . LEU A 1 210 ? 3.052 -3.190 -10.329 1.00 94.56 210 LEU A C 1
ATOM 1609 O O . LEU A 1 210 ? 2.661 -3.485 -9.195 1.00 94.56 210 LEU A O 1
ATOM 1613 N N . PRO A 1 211 ? 3.280 -4.151 -11.256 1.00 96.31 211 PRO A N 1
ATOM 1614 C CA . PRO A 1 211 ? 3.186 -5.583 -10.954 1.00 96.31 211 PRO A CA 1
ATOM 1615 C C . PRO A 1 211 ? 4.066 -6.031 -9.786 1.00 96.31 211 PRO A C 1
ATOM 1617 O O . PRO A 1 211 ? 3.683 -6.910 -9.013 1.00 96.31 211 PRO A O 1
ATOM 1620 N N . VAL A 1 212 ? 5.268 -5.461 -9.681 1.00 97.06 212 VAL A N 1
ATOM 1621 C CA . VAL A 1 212 ? 6.248 -5.817 -8.654 1.00 97.06 212 VAL A CA 1
ATOM 1622 C C . VAL A 1 212 ? 5.774 -5.302 -7.300 1.00 97.06 212 VAL A C 1
ATOM 1624 O O . VAL A 1 212 ? 5.675 -6.094 -6.365 1.00 97.06 212 VAL A O 1
ATOM 1627 N N . ALA A 1 213 ? 5.362 -4.034 -7.217 1.00 95.94 213 ALA A N 1
ATOM 1628 C CA . ALA A 1 213 ? 4.802 -3.444 -5.999 1.00 95.94 213 ALA A CA 1
ATOM 1629 C C . ALA A 1 213 ? 3.603 -4.247 -5.449 1.00 95.94 213 ALA A C 1
ATOM 1631 O O . ALA A 1 213 ? 3.558 -4.564 -4.258 1.00 95.94 213 ALA A O 1
ATOM 1632 N N . ALA A 1 214 ? 2.678 -4.672 -6.319 1.00 95.88 214 ALA A N 1
ATOM 1633 C CA . ALA A 1 214 ? 1.534 -5.504 -5.929 1.00 95.88 214 ALA A CA 1
ATOM 1634 C C . ALA A 1 214 ? 1.960 -6.853 -5.309 1.00 95.88 214 ALA A C 1
ATOM 1636 O O . ALA A 1 214 ? 1.357 -7.324 -4.341 1.00 95.88 214 ALA A O 1
ATOM 1637 N N . LYS A 1 215 ? 3.046 -7.461 -5.807 1.00 96.56 215 LYS A N 1
ATOM 1638 C CA . LYS A 1 215 ? 3.599 -8.701 -5.238 1.00 96.56 215 LYS A CA 1
ATOM 1639 C C . LYS A 1 215 ? 4.216 -8.494 -3.853 1.00 96.56 215 LYS A C 1
ATOM 1641 O O . LYS A 1 215 ? 4.120 -9.408 -3.034 1.00 96.56 215 LYS A O 1
ATOM 1646 N N . TYR A 1 216 ? 4.814 -7.336 -3.554 1.00 97.50 216 TYR A N 1
ATOM 1647 C CA . TYR A 1 216 ? 5.274 -7.041 -2.185 1.00 97.50 216 TYR A CA 1
ATOM 1648 C C . TYR A 1 216 ? 4.100 -7.021 -1.211 1.00 97.50 216 TYR A C 1
ATOM 1650 O O . TYR A 1 216 ? 4.175 -7.656 -0.162 1.00 97.50 216 TYR A O 1
ATOM 1658 N N . PHE A 1 217 ? 2.991 -6.377 -1.583 1.00 96.25 217 PHE A N 1
ATOM 1659 C CA . PHE A 1 217 ? 1.791 -6.348 -0.748 1.00 96.25 217 PHE A CA 1
ATOM 1660 C C . PHE A 1 217 ? 1.246 -7.757 -0.466 1.00 96.25 217 PHE A C 1
ATOM 1662 O O . PHE A 1 217 ? 1.113 -8.145 0.696 1.00 96.25 217 PHE A O 1
ATOM 1669 N N . GLY A 1 218 ? 1.038 -8.567 -1.510 1.00 94.56 218 GLY A N 1
ATOM 1670 C CA . GLY A 1 218 ? 0.576 -9.952 -1.357 1.00 94.56 218 GLY A CA 1
ATOM 1671 C C . GLY A 1 218 ? 1.512 -10.834 -0.526 1.00 94.56 218 GLY A C 1
ATOM 1672 O O . GLY A 1 218 ? 1.065 -11.685 0.245 1.00 94.56 218 GLY A O 1
ATOM 1673 N N . ARG A 1 219 ? 2.829 -10.628 -0.654 1.00 96.31 219 ARG A N 1
ATOM 1674 C CA . ARG A 1 219 ? 3.835 -11.344 0.139 1.00 96.31 219 ARG A CA 1
ATOM 1675 C C . ARG A 1 219 ? 3.742 -10.986 1.619 1.00 96.31 219 ARG A C 1
ATOM 1677 O O . ARG A 1 219 ? 3.776 -11.895 2.441 1.00 96.31 219 ARG A O 1
ATOM 1684 N N . GLU A 1 220 ? 3.611 -9.707 1.962 1.00 96.06 220 GLU A N 1
ATOM 1685 C CA . GLU A 1 220 ? 3.528 -9.281 3.365 1.00 96.06 220 GLU A CA 1
ATOM 1686 C C . GLU A 1 220 ? 2.253 -9.775 4.059 1.00 96.06 220 GLU A C 1
ATOM 1688 O O . GLU A 1 220 ? 2.323 -10.163 5.223 1.00 96.06 220 GLU A O 1
ATOM 1693 N N . ILE A 1 221 ? 1.115 -9.846 3.357 1.00 94.19 221 ILE A N 1
ATOM 1694 C CA . ILE A 1 221 ? -0.113 -10.446 3.912 1.00 94.19 221 ILE A CA 1
ATOM 1695 C C . ILE A 1 221 ? 0.110 -11.927 4.224 1.00 94.19 221 ILE A C 1
ATOM 1697 O O . ILE A 1 221 ? -0.183 -12.375 5.331 1.00 94.19 221 ILE A O 1
ATOM 1701 N N . ARG A 1 222 ? 0.677 -12.681 3.275 1.00 94.62 222 ARG A N 1
ATOM 1702 C CA . ARG A 1 222 ? 0.968 -14.108 3.466 1.00 94.62 222 ARG A CA 1
ATOM 1703 C C . ARG A 1 222 ? 1.932 -14.339 4.630 1.00 94.62 222 ARG A C 1
ATOM 1705 O O . ARG A 1 222 ? 1.674 -15.189 5.473 1.00 94.62 222 ARG A O 1
ATOM 1712 N N . LEU A 1 223 ? 2.990 -13.532 4.727 1.00 92.56 223 LEU A N 1
ATOM 1713 C CA . LEU A 1 223 ? 3.927 -13.580 5.852 1.00 92.56 223 LEU A CA 1
ATOM 1714 C C . LEU A 1 223 ? 3.239 -13.271 7.189 1.00 92.56 223 LEU A C 1
ATOM 1716 O O . LEU A 1 223 ? 3.588 -13.872 8.203 1.00 92.56 223 LEU A O 1
ATOM 1720 N N . ALA A 1 224 ? 2.272 -12.351 7.224 1.00 90.50 224 ALA A N 1
ATOM 1721 C CA . ALA A 1 224 ? 1.499 -12.096 8.435 1.00 90.50 224 ALA A CA 1
ATOM 1722 C C . ALA A 1 224 ? 0.661 -13.325 8.833 1.00 90.50 224 ALA A C 1
ATOM 1724 O O . ALA A 1 224 ? 0.704 -13.739 9.992 1.00 90.50 224 ALA A O 1
ATOM 1725 N N . GLY A 1 225 ? -0.022 -13.959 7.877 1.00 89.69 225 GLY A N 1
ATOM 1726 C CA . GLY A 1 225 ? -0.759 -15.205 8.105 1.00 89.69 225 GLY A CA 1
ATOM 1727 C C . GLY A 1 225 ? 0.125 -16.354 8.590 1.00 89.69 225 GLY A C 1
ATOM 1728 O O . GLY A 1 225 ? -0.208 -17.034 9.556 1.00 89.69 225 GLY A O 1
ATOM 1729 N N . GLU A 1 226 ? 1.295 -16.544 7.984 1.00 89.12 226 GLU A N 1
ATOM 1730 C CA . GLU A 1 226 ? 2.234 -17.606 8.366 1.00 89.12 226 GLU A CA 1
ATOM 1731 C C . GLU A 1 226 ? 2.797 -17.418 9.781 1.00 89.12 226 GLU A C 1
ATOM 1733 O O . GLU A 1 226 ? 2.923 -18.393 10.526 1.00 89.12 226 GLU A O 1
ATOM 1738 N N . ASN A 1 227 ? 3.118 -16.175 10.155 1.00 85.69 227 ASN A N 1
ATOM 1739 C CA . ASN A 1 227 ? 3.761 -15.860 11.432 1.00 85.69 227 ASN A CA 1
ATOM 1740 C C . ASN A 1 227 ? 2.778 -15.747 12.602 1.00 85.69 227 ASN A C 1
ATOM 1742 O O . ASN A 1 227 ? 3.158 -16.023 13.738 1.00 85.69 227 ASN A O 1
ATOM 1746 N N . PHE A 1 228 ? 1.535 -15.332 12.344 1.00 80.00 228 PHE A N 1
ATOM 1747 C CA . PHE A 1 228 ? 0.563 -15.018 13.398 1.00 80.00 228 PHE A CA 1
ATOM 1748 C C . PHE A 1 228 ? -0.732 -15.835 13.306 1.00 80.00 228 PHE A C 1
ATOM 1750 O O . PHE A 1 228 ? -1.496 -15.864 14.266 1.00 80.00 228 PHE A O 1
ATOM 1757 N N . GLY A 1 229 ? -0.993 -16.497 12.175 1.00 66.75 229 GLY A N 1
ATOM 1758 C CA . GLY A 1 229 ? -2.235 -17.230 11.905 1.00 66.75 229 GLY A CA 1
ATOM 1759 C C . GLY A 1 229 ? -2.208 -18.715 12.279 1.00 66.75 229 GLY A C 1
ATOM 1760 O O . GLY A 1 229 ? -3.265 -19.344 12.337 1.00 66.75 229 GLY A O 1
ATOM 1761 N N . ARG A 1 230 ? -1.043 -19.307 12.590 1.00 57.56 230 ARG A N 1
ATOM 1762 C CA . ARG A 1 230 ? -1.006 -20.681 13.120 1.00 57.56 230 ARG A CA 1
ATOM 1763 C C . ARG A 1 230 ? -1.517 -20.702 14.559 1.00 57.56 230 ARG A C 1
ATOM 1765 O O . ARG A 1 230 ? -0.772 -20.416 15.495 1.00 57.56 230 ARG A O 1
ATOM 1772 N N . LYS A 1 231 ? -2.768 -21.128 14.748 1.00 52.28 231 LYS A N 1
ATOM 1773 C CA . LYS A 1 231 ? -3.192 -21.683 16.040 1.00 52.28 231 LYS A CA 1
ATOM 1774 C C . LYS A 1 231 ? -2.328 -22.921 16.323 1.00 52.28 231 LYS A C 1
ATOM 1776 O O . LYS A 1 231 ? -2.169 -23.741 15.414 1.00 52.28 231 LYS A O 1
ATOM 1781 N N . PRO A 1 232 ? -1.753 -23.080 17.528 1.00 43.09 232 PRO A N 1
ATOM 1782 C CA . PRO A 1 232 ? -1.140 -24.346 17.895 1.00 43.09 232 PRO A CA 1
ATOM 1783 C C . PRO A 1 232 ? -2.220 -25.423 17.780 1.00 43.09 232 PRO A C 1
ATOM 1785 O O . PRO A 1 232 ? -3.304 -25.278 18.343 1.00 43.09 232 PRO A O 1
ATOM 1788 N N . SER A 1 233 ? -1.950 -26.457 16.987 1.00 42.88 233 SER A N 1
ATOM 1789 C CA . SER A 1 233 ? -2.775 -27.658 16.935 1.00 42.88 233 SER A CA 1
ATOM 1790 C C . SER A 1 233 ? -2.820 -28.253 18.342 1.00 42.88 233 SER A C 1
ATOM 1792 O O . SER A 1 233 ? -1.805 -28.771 18.812 1.00 42.88 233 SER A O 1
ATOM 1794 N N . SER A 1 234 ? -3.956 -28.084 19.018 1.00 38.97 234 SER A N 1
ATOM 1795 C CA . SER A 1 234 ? -4.306 -28.774 20.262 1.00 38.97 234 SER A CA 1
ATOM 1796 C C . SER A 1 234 ? -4.708 -30.210 19.973 1.00 38.97 234 SER A C 1
ATOM 1798 O O . SER A 1 234 ? -5.522 -30.368 19.033 1.00 38.97 234 SER A O 1
#

Radius of gyration: 22.42 Å; chains: 1; bounding box: 94×51×54 Å

Organism: Araneus ventricosus (NCBI:txid182803)